Protein AF-A0A8T3NUJ5-F1 (afdb_monomer_lite)

pLDDT: mean 83.86, std 12.18, range [43.44, 96.44]

Sequence (226 aa):
MVSQAFESVLRRMLGPHVEGGPLPLFDIEPWLDSDEPVAALGAAFLVASCGPSHPLFERASELLVEPRGEVPEALGQLYRSGLTLIGDEIGRVVKTDGDFTERLSAVAERLSADGPGSGLDAVATAEVLWSLFFPEAVGIIGHEARREAELRDTRTVTITQLRPDPIMDPSRQVLFTSNVLLTVPSSKHPIEDLAYPQAMRDDLLRATGEHQIFWYDHPIQIGVEP

Secondary structure (DSSP, 8-state):
---HHHHHHHHHHHS---TTSS--SS--HHHHT-SSHHHHHHHHHHHHHT-TTSTTHHHHHHHHHS-STT--HHHHHHHHHHHHHHHHHHHHHHHH-HHHHHHHHHHHHHHH--SS--S--HHHHHHHHHHHH-GGGTT-TT-HHHHHHHHHHH-SS------SS--S-HHHHS---SS--EEPPPTTS-GGGSSS-HHHHHHHHHHHTSPP----SSPEETT---

Structure (mmCIF, N/CA/C/O backbone):
data_AF-A0A8T3NUJ5-F1
#
_entry.id   AF-A0A8T3NUJ5-F1
#
loop_
_atom_site.group_PDB
_atom_site.id
_atom_site.type_symbol
_atom_site.label_atom_id
_atom_site.label_alt_id
_atom_site.label_comp_id
_atom_site.label_asym_id
_atom_site.label_entity_id
_atom_site.label_seq_id
_atom_site.pdbx_PDB_ins_code
_atom_site.Cartn_x
_atom_site.Cartn_y
_atom_site.Cartn_z
_atom_site.occupancy
_atom_site.B_iso_or_equiv
_atom_site.auth_seq_id
_atom_site.auth_comp_id
_atom_site.auth_asym_id
_atom_site.auth_atom_id
_atom_site.pdbx_PDB_model_num
ATOM 1 N N . MET A 1 1 ? 15.951 8.570 5.127 1.00 46.94 1 MET A N 1
ATOM 2 C CA . MET A 1 1 ? 15.729 8.877 3.695 1.00 46.94 1 MET A CA 1
ATOM 3 C C . MET A 1 1 ? 15.337 7.585 3.015 1.00 46.94 1 MET A C 1
ATOM 5 O O . MET A 1 1 ? 16.093 6.622 3.117 1.00 46.94 1 MET A O 1
ATOM 9 N N . VAL A 1 2 ? 14.151 7.573 2.408 1.00 61.50 2 VAL A N 1
ATOM 10 C CA . VAL A 1 2 ? 13.631 6.462 1.603 1.00 61.50 2 VAL A CA 1
ATOM 11 C C . VAL A 1 2 ? 14.582 6.238 0.417 1.00 61.50 2 VAL A C 1
ATOM 13 O O . VAL A 1 2 ? 15.248 7.170 -0.035 1.00 61.50 2 VAL A O 1
ATOM 16 N N . SER A 1 3 ? 14.706 5.002 -0.070 1.00 79.25 3 SER A N 1
ATOM 17 C CA . SER A 1 3 ? 15.499 4.730 -1.276 1.00 79.25 3 SER A CA 1
ATOM 18 C C . SER A 1 3 ? 14.902 5.469 -2.480 1.00 79.25 3 SER A C 1
ATOM 20 O O . SER A 1 3 ? 13.713 5.321 -2.754 1.00 79.25 3 SER A O 1
ATOM 22 N N . GLN A 1 4 ? 15.727 6.197 -3.240 1.00 85.12 4 GLN A N 1
ATOM 23 C CA . GLN A 1 4 ? 15.311 6.910 -4.460 1.00 85.12 4 GLN A CA 1
ATOM 24 C C . GLN A 1 4 ? 14.605 5.982 -5.469 1.00 85.12 4 GLN A C 1
ATOM 26 O O . GLN A 1 4 ? 13.702 6.407 -6.188 1.00 85.12 4 GLN A O 1
ATOM 31 N N . ALA A 1 5 ? 14.981 4.699 -5.500 1.00 88.75 5 ALA A N 1
ATOM 32 C CA . ALA A 1 5 ? 14.326 3.697 -6.336 1.00 88.75 5 ALA A CA 1
ATOM 33 C C . ALA A 1 5 ? 12.863 3.467 -5.918 1.00 88.75 5 ALA A C 1
ATOM 35 O O . ALA A 1 5 ? 11.986 3.411 -6.774 1.00 88.75 5 ALA A O 1
ATOM 36 N N . PHE A 1 6 ? 12.584 3.402 -4.613 1.00 90.50 6 PHE A N 1
ATOM 37 C CA . PHE A 1 6 ? 11.231 3.203 -4.087 1.00 90.50 6 PHE A CA 1
ATOM 38 C C . PHE A 1 6 ? 10.329 4.409 -4.350 1.00 90.50 6 PHE A C 1
ATOM 40 O O . PHE A 1 6 ? 9.217 4.244 -4.846 1.00 90.50 6 PHE A O 1
ATOM 47 N N . GLU A 1 7 ? 10.840 5.619 -4.120 1.00 90.12 7 GLU A N 1
ATOM 48 C CA . GLU A 1 7 ? 10.141 6.859 -4.479 1.00 90.12 7 GLU A CA 1
ATOM 49 C C . GLU A 1 7 ? 9.807 6.901 -5.981 1.00 90.12 7 GLU A C 1
ATOM 51 O O . GLU A 1 7 ? 8.693 7.262 -6.364 1.00 90.12 7 GLU A O 1
ATOM 56 N N . SER A 1 8 ? 10.732 6.459 -6.845 1.00 88.75 8 SER A N 1
ATOM 57 C CA . SER A 1 8 ? 10.494 6.398 -8.292 1.00 88.75 8 SER A CA 1
ATOM 58 C C . SER A 1 8 ? 9.367 5.428 -8.666 1.00 88.75 8 SER A C 1
ATOM 60 O O . SER A 1 8 ? 8.523 5.768 -9.498 1.00 88.75 8 SER A O 1
ATOM 62 N N . VAL A 1 9 ? 9.316 4.250 -8.030 1.00 90.62 9 VAL A N 1
ATOM 63 C CA . VAL A 1 9 ? 8.237 3.266 -8.231 1.00 90.62 9 VAL A CA 1
ATOM 64 C C . VAL A 1 9 ? 6.885 3.856 -7.832 1.00 90.62 9 VAL A C 1
ATOM 66 O O . VAL A 1 9 ? 5.955 3.841 -8.640 1.00 90.62 9 VAL A O 1
ATOM 69 N N . LEU A 1 10 ? 6.783 4.435 -6.630 1.00 90.19 10 LEU A N 1
ATOM 70 C CA . LEU A 1 10 ? 5.535 5.030 -6.139 1.00 90.19 10 LEU A CA 1
ATOM 71 C C . LEU A 1 10 ? 5.052 6.171 -7.032 1.00 90.19 10 LEU A C 1
ATOM 73 O O . LEU A 1 10 ? 3.888 6.197 -7.427 1.00 90.19 10 LEU A O 1
ATOM 77 N N . ARG A 1 11 ? 5.956 7.063 -7.439 1.00 87.44 11 ARG A N 1
ATOM 78 C CA . ARG A 1 11 ? 5.635 8.155 -8.361 1.00 87.44 11 ARG A CA 1
ATOM 79 C C . ARG A 1 11 ? 5.098 7.647 -9.697 1.00 87.44 11 ARG A C 1
ATOM 81 O O . ARG A 1 11 ? 4.228 8.284 -10.279 1.00 87.44 11 ARG A O 1
ATOM 88 N N . ARG A 1 12 ? 5.579 6.506 -10.203 1.00 85.88 12 ARG A N 1
ATOM 89 C CA . ARG A 1 12 ? 5.030 5.933 -11.440 1.00 85.88 12 ARG A CA 1
ATOM 90 C C . ARG A 1 12 ? 3.637 5.334 -11.230 1.00 85.88 12 ARG A C 1
ATOM 92 O O . ARG A 1 12 ? 2.812 5.409 -12.138 1.00 85.88 12 ARG A O 1
ATOM 99 N N . MET A 1 13 ? 3.374 4.763 -10.055 1.00 87.00 13 MET A N 1
ATOM 100 C CA . MET A 1 13 ? 2.070 4.195 -9.693 1.00 87.00 13 MET A CA 1
ATOM 101 C C . MET A 1 13 ? 0.999 5.258 -9.428 1.00 87.00 13 MET A C 1
ATOM 103 O O . MET A 1 13 ? -0.168 4.996 -9.710 1.00 87.00 13 MET A O 1
ATOM 107 N N . LEU A 1 14 ? 1.400 6.414 -8.892 1.00 86.50 14 LEU A N 1
ATOM 108 C CA . LEU A 1 14 ? 0.517 7.463 -8.367 1.00 86.50 14 LEU A CA 1
ATOM 109 C C . LEU A 1 14 ? 0.615 8.795 -9.128 1.00 86.50 14 LEU A C 1
ATOM 111 O O . LEU A 1 14 ? 0.051 9.791 -8.693 1.00 86.50 14 LEU A O 1
ATOM 115 N N . GLY A 1 15 ? 1.377 8.837 -10.221 1.00 74.75 15 GLY A N 1
ATOM 116 C CA . GLY A 1 15 ? 1.550 10.039 -11.035 1.00 74.75 15 GLY A CA 1
ATOM 117 C C . GLY A 1 15 ? 0.298 10.409 -11.843 1.00 74.75 15 GLY A C 1
ATOM 118 O O . GLY A 1 15 ? -0.722 9.731 -11.747 1.00 74.75 15 GLY A O 1
ATOM 119 N N . PRO A 1 16 ? 0.372 11.455 -12.681 1.00 67.62 16 PRO A N 1
ATOM 120 C CA . PRO A 1 16 ? -0.752 11.894 -13.506 1.00 67.62 16 PRO A CA 1
ATOM 121 C C . PRO A 1 16 ? -1.130 10.851 -14.566 1.00 67.62 16 PRO A C 1
ATOM 123 O O . PRO A 1 16 ? -0.266 10.139 -15.094 1.00 67.62 16 PRO A O 1
ATOM 126 N N . HIS A 1 17 ? -2.424 10.772 -14.900 1.00 66.62 17 HIS A N 1
ATOM 127 C CA . HIS A 1 17 ? -2.925 9.807 -15.879 1.00 66.62 17 HIS A CA 1
ATOM 128 C C . HIS A 1 17 ? -2.312 10.016 -17.272 1.00 66.62 17 HIS A C 1
ATOM 130 O O . HIS A 1 17 ? -2.330 11.119 -17.817 1.00 66.62 17 HIS A O 1
ATOM 136 N N . VAL A 1 18 ? -1.803 8.936 -17.872 1.00 67.69 18 VAL A N 1
ATOM 137 C CA . VAL A 1 18 ? -1.336 8.918 -19.263 1.00 67.69 18 VAL A CA 1
ATOM 138 C C . VAL A 1 18 ? -2.308 8.069 -20.073 1.00 67.69 18 VAL A C 1
ATOM 140 O O . VAL A 1 18 ? -2.424 6.866 -19.834 1.00 67.69 18 VAL A O 1
ATOM 143 N N . GLU A 1 19 ? -2.999 8.686 -21.035 1.00 66.56 19 GLU A N 1
ATOM 144 C CA . GLU A 1 19 ? -3.973 7.984 -21.878 1.00 66.56 19 GLU A CA 1
ATOM 145 C C . GLU A 1 19 ? -3.354 6.748 -22.551 1.00 66.56 19 GLU A C 1
ATOM 147 O O . GLU A 1 19 ? -2.289 6.811 -23.169 1.00 66.56 19 GLU A O 1
ATOM 152 N N . GLY A 1 20 ? -4.047 5.611 -22.441 1.00 66.06 20 GLY A N 1
ATOM 153 C CA . GLY A 1 20 ? -3.663 4.355 -23.091 1.00 66.06 20 GLY A CA 1
ATOM 154 C C . GLY A 1 20 ? -2.510 3.593 -22.426 1.00 66.06 20 GLY A C 1
ATOM 155 O O . GLY A 1 20 ? -2.104 2.557 -22.951 1.00 66.06 20 GLY A O 1
ATOM 156 N N . GLY A 1 21 ? -1.989 4.069 -21.290 1.00 71.38 21 GLY A N 1
ATOM 157 C CA . GLY A 1 21 ? -0.965 3.379 -20.505 1.00 71.38 21 GLY A CA 1
ATOM 158 C C . GLY A 1 21 ? -1.545 2.525 -19.366 1.00 71.38 21 GLY A C 1
ATOM 159 O O . GLY A 1 21 ? -2.607 2.844 -18.837 1.00 71.38 21 GLY A O 1
ATOM 160 N N . PRO A 1 22 ? -0.840 1.464 -18.926 1.00 74.69 22 PRO A N 1
ATOM 161 C CA . PRO A 1 22 ? -1.225 0.682 -17.744 1.00 74.69 22 PRO A CA 1
ATOM 162 C C . PRO A 1 22 ? -0.917 1.394 -16.414 1.00 74.69 22 PRO A C 1
ATOM 164 O O . PRO A 1 22 ? -1.211 0.860 -15.348 1.00 74.69 22 PRO A O 1
ATOM 167 N N . LEU A 1 23 ? -0.274 2.564 -16.473 1.00 79.56 23 LEU A N 1
ATOM 168 C CA . LEU A 1 23 ? 0.088 3.396 -15.331 1.00 79.56 23 LEU A CA 1
ATOM 169 C C . LEU A 1 23 ? -0.276 4.853 -15.609 1.00 79.56 23 LEU A C 1
ATOM 171 O O . LEU A 1 23 ? -0.155 5.288 -16.761 1.00 79.56 23 LEU A O 1
ATOM 175 N N . PRO A 1 24 ? -0.611 5.631 -14.570 1.00 78.19 24 PRO A N 1
ATOM 176 C CA . PRO A 1 24 ? -0.673 5.281 -13.142 1.00 78.19 24 PRO A CA 1
ATOM 177 C C . PRO A 1 24 ? -1.796 4.281 -12.824 1.00 78.19 24 PRO A C 1
ATOM 179 O O . PRO A 1 24 ? -2.755 4.157 -13.582 1.00 78.19 24 PRO A O 1
ATOM 182 N N . LEU A 1 25 ? -1.675 3.567 -11.702 1.00 80.50 25 LEU A N 1
ATOM 183 C CA . LEU A 1 25 ? -2.759 2.713 -11.197 1.00 80.50 25 LEU A CA 1
ATOM 184 C C . LEU A 1 25 ? -3.910 3.548 -10.634 1.00 80.50 25 LEU A C 1
ATOM 186 O O . LEU A 1 25 ? -5.061 3.118 -10.644 1.00 80.50 25 LEU A O 1
ATOM 190 N N . PHE A 1 26 ? -3.577 4.724 -10.108 1.00 82.06 26 PHE A N 1
ATOM 191 C CA . PHE A 1 26 ? -4.512 5.618 -9.459 1.00 82.06 26 PHE A CA 1
ATOM 192 C C . PHE A 1 26 ? -4.076 7.062 -9.684 1.00 82.06 26 PHE A C 1
ATOM 194 O O . PHE A 1 26 ? -2.956 7.427 -9.333 1.00 82.06 26 PHE A O 1
ATOM 201 N N . ASP A 1 27 ? -4.962 7.869 -10.264 1.00 84.12 27 ASP A N 1
ATOM 202 C CA . ASP A 1 27 ? -4.754 9.311 -10.371 1.00 84.12 27 ASP A CA 1
ATOM 203 C C . ASP A 1 27 ? -5.096 9.963 -9.026 1.00 84.12 27 ASP A C 1
ATOM 205 O O . ASP A 1 27 ? -6.264 10.064 -8.637 1.00 84.12 27 ASP A O 1
ATOM 209 N N . ILE A 1 28 ? -4.053 10.335 -8.286 1.00 86.81 28 ILE A N 1
ATOM 210 C CA . ILE A 1 28 ? -4.157 10.864 -6.925 1.00 86.81 28 ILE A CA 1
ATOM 211 C C . ILE A 1 28 ? -4.504 12.356 -6.901 1.00 86.81 28 ILE A C 1
ATOM 213 O O . ILE A 1 28 ? -4.999 12.848 -5.885 1.00 86.81 28 ILE A O 1
ATOM 217 N N . GLU A 1 29 ? -4.254 13.089 -7.991 1.00 87.25 29 GLU A N 1
ATOM 218 C CA . GLU A 1 29 ? -4.338 14.554 -7.992 1.00 87.25 29 GLU A CA 1
ATOM 219 C C . GLU A 1 29 ? -5.744 15.075 -7.655 1.00 87.25 29 GLU A C 1
ATOM 221 O O . GLU A 1 29 ? -5.845 15.935 -6.775 1.00 87.25 29 GLU A O 1
ATOM 226 N N . PRO A 1 30 ? -6.842 14.529 -8.228 1.00 90.19 30 PRO A N 1
ATOM 227 C CA . PRO A 1 30 ? -8.195 14.989 -7.912 1.00 90.19 30 PRO A CA 1
ATOM 228 C C . PRO A 1 30 ? -8.562 14.828 -6.433 1.00 90.19 30 PRO A C 1
ATOM 230 O O . PRO A 1 30 ? -9.377 15.580 -5.903 1.00 90.19 30 PRO A O 1
ATOM 233 N N . TRP A 1 31 ? -7.954 13.858 -5.748 1.00 91.50 31 TRP A N 1
ATOM 234 C CA . TRP A 1 31 ? -8.258 13.558 -4.351 1.00 91.50 31 TRP A CA 1
ATOM 235 C C . TRP A 1 31 ? -7.606 14.545 -3.389 1.00 91.50 31 TRP A C 1
ATOM 237 O O . TRP A 1 31 ? -8.158 14.796 -2.321 1.00 91.50 31 TRP A O 1
ATOM 247 N N . LEU A 1 32 ? -6.490 15.168 -3.776 1.00 91.44 32 LEU A N 1
ATOM 248 C CA . LEU A 1 32 ? -5.835 16.220 -2.991 1.00 91.44 32 LEU A CA 1
ATOM 249 C C . LEU A 1 32 ? -6.683 17.506 -2.902 1.00 91.44 32 LEU A C 1
ATOM 251 O O . LEU A 1 32 ? -6.473 18.343 -2.018 1.00 91.44 32 LEU A O 1
ATOM 255 N N . ASP A 1 33 ? -7.625 17.663 -3.832 1.00 90.12 33 ASP A N 1
ATOM 256 C CA . ASP A 1 33 ? -8.614 18.740 -3.900 1.00 90.12 33 ASP A CA 1
ATOM 257 C C . ASP A 1 33 ? -10.017 18.301 -3.455 1.00 90.12 33 ASP A C 1
ATOM 259 O O . ASP A 1 33 ? -10.971 19.057 -3.613 1.00 90.12 33 ASP A O 1
ATOM 263 N N . SER A 1 34 ? -10.151 17.107 -2.868 1.00 91.12 34 SER A N 1
ATOM 264 C CA . SER A 1 34 ? -11.437 16.612 -2.381 1.00 91.12 34 SER A CA 1
ATOM 265 C C . SER A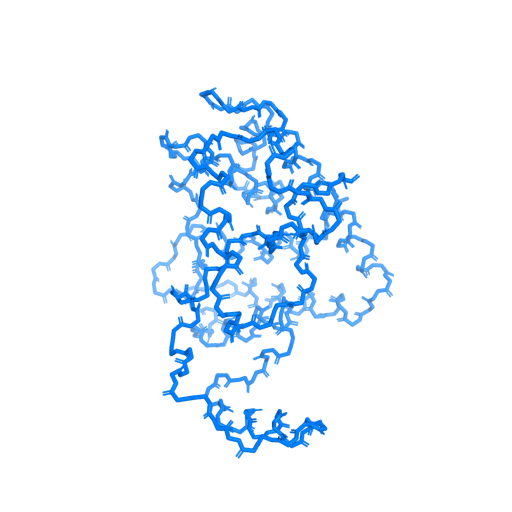 1 34 ? -12.039 17.531 -1.312 1.00 91.12 34 SER A C 1
ATOM 267 O O . SER A 1 34 ? -11.351 17.970 -0.385 1.00 91.12 34 SER A O 1
ATOM 269 N N . ASP A 1 35 ? -13.354 17.748 -1.405 1.00 91.12 35 ASP A N 1
ATOM 270 C CA . ASP A 1 35 ? -14.151 18.407 -0.365 1.00 91.12 35 ASP A CA 1
ATOM 271 C C . ASP A 1 35 ? -14.274 17.543 0.904 1.00 91.12 35 ASP A C 1
ATOM 273 O O . ASP A 1 35 ? -14.663 18.047 1.956 1.00 91.12 35 ASP A O 1
ATOM 277 N N . GLU A 1 36 ? -13.939 16.248 0.827 1.00 93.38 36 GLU A N 1
ATOM 278 C CA . GLU A 1 36 ? -13.861 15.347 1.975 1.00 93.38 36 GLU A CA 1
ATOM 279 C C . GLU A 1 36 ? -12.469 15.447 2.631 1.00 93.38 36 GLU A C 1
ATOM 281 O O . GLU A 1 36 ? -11.485 14.935 2.082 1.00 93.38 36 GLU A O 1
ATOM 286 N N . PRO A 1 37 ? -12.346 16.053 3.830 1.00 92.12 37 PRO A N 1
ATOM 287 C CA . PRO A 1 37 ? -11.038 16.375 4.401 1.00 92.12 37 PRO A CA 1
ATOM 288 C C . PRO A 1 37 ? -10.159 15.157 4.710 1.00 92.12 37 PRO A C 1
ATOM 290 O O . PRO A 1 37 ? -8.937 15.223 4.584 1.00 92.12 37 PRO A O 1
ATOM 293 N N . VAL A 1 38 ? -10.770 14.029 5.087 1.00 92.38 38 VAL A N 1
ATOM 294 C CA . VAL A 1 38 ? -10.054 12.769 5.350 1.00 92.38 38 VAL A CA 1
ATOM 295 C C . VAL A 1 38 ? -9.506 12.175 4.054 1.00 92.38 38 VAL A C 1
ATOM 297 O O . VAL A 1 38 ? -8.359 11.729 4.027 1.00 92.38 38 VAL A O 1
ATOM 300 N N . ALA A 1 39 ? -10.282 12.221 2.969 1.00 92.00 39 ALA A N 1
ATOM 301 C CA . ALA A 1 39 ? -9.837 11.762 1.659 1.00 92.00 39 ALA A CA 1
ATOM 302 C C . ALA A 1 39 ? -8.675 12.620 1.135 1.00 92.00 39 ALA A C 1
ATOM 304 O O . ALA A 1 39 ? -7.668 12.076 0.681 1.00 92.00 39 ALA A O 1
ATOM 305 N N . ALA A 1 40 ? -8.767 13.947 1.285 1.00 94.38 40 ALA A N 1
ATOM 306 C CA . ALA A 1 40 ? -7.688 14.865 0.924 1.00 94.38 40 ALA A CA 1
ATOM 307 C C . ALA A 1 40 ? -6.408 14.608 1.733 1.00 94.38 40 ALA A C 1
ATOM 309 O O . ALA A 1 40 ? -5.309 14.606 1.176 1.00 94.38 40 ALA A O 1
ATOM 310 N N . LEU A 1 41 ? -6.537 14.324 3.032 1.00 95.50 41 LEU A N 1
ATOM 311 C CA . LEU A 1 41 ? -5.397 13.999 3.886 1.00 95.50 41 LEU A CA 1
ATOM 312 C C . LEU A 1 41 ? -4.758 12.645 3.521 1.00 95.50 41 LEU A C 1
ATOM 314 O O . LEU A 1 41 ? -3.532 12.535 3.477 1.00 95.50 41 LEU A O 1
ATOM 318 N N . GLY A 1 42 ? -5.569 11.633 3.200 1.00 94.94 42 GLY A N 1
ATOM 319 C CA . GLY A 1 42 ? -5.084 10.353 2.677 1.00 94.94 42 GLY A CA 1
ATOM 320 C C . GLY A 1 42 ? -4.361 10.510 1.336 1.00 94.94 42 GLY A C 1
ATOM 321 O O . GLY A 1 42 ? -3.303 9.915 1.125 1.00 94.94 42 GLY A O 1
ATOM 322 N N . ALA A 1 43 ? -4.873 11.377 0.459 1.00 94.75 43 ALA A N 1
ATOM 323 C CA . ALA A 1 43 ? -4.215 11.698 -0.799 1.00 94.75 43 ALA A CA 1
ATOM 324 C C . ALA A 1 43 ? -2.869 12.398 -0.589 1.00 94.75 43 ALA A C 1
ATOM 326 O O . ALA A 1 43 ? -1.876 12.032 -1.218 1.00 94.75 43 ALA A O 1
ATOM 327 N N . ALA A 1 44 ? -2.802 13.341 0.354 1.00 96.06 44 ALA A N 1
ATOM 328 C CA . ALA A 1 44 ? -1.551 13.984 0.733 1.00 96.06 44 ALA A CA 1
ATOM 329 C C . ALA A 1 44 ? -0.521 12.990 1.281 1.00 96.06 44 ALA A C 1
ATOM 331 O O . ALA A 1 44 ? 0.649 13.070 0.920 1.00 96.06 44 ALA A O 1
ATOM 332 N N . PHE A 1 45 ? -0.935 12.012 2.089 1.00 96.38 45 PHE A N 1
ATOM 333 C CA . PHE A 1 45 ? -0.035 10.955 2.552 1.00 96.38 45 PHE A CA 1
ATOM 334 C C . PHE A 1 45 ? 0.570 10.158 1.384 1.00 96.38 45 PHE A C 1
ATOM 336 O O . PHE A 1 45 ? 1.786 9.965 1.330 1.00 96.38 45 PHE A O 1
ATOM 343 N N . LEU A 1 46 ? -0.255 9.752 0.415 1.00 94.75 46 LEU A N 1
ATOM 344 C CA . LEU A 1 46 ? 0.199 9.012 -0.766 1.00 94.75 46 LEU A CA 1
ATOM 345 C C . LEU A 1 46 ? 1.132 9.851 -1.654 1.00 94.75 46 LEU A C 1
ATOM 347 O O . LEU A 1 46 ? 2.191 9.370 -2.056 1.00 94.75 46 LEU A O 1
ATOM 351 N N . VAL A 1 47 ? 0.810 11.123 -1.894 1.00 93.88 47 VAL A N 1
ATOM 352 C CA . VAL A 1 47 ? 1.690 12.042 -2.634 1.00 93.88 47 VAL A CA 1
ATOM 353 C C . VAL A 1 47 ? 3.018 12.247 -1.902 1.00 93.88 47 VAL A C 1
ATOM 355 O O . VAL A 1 47 ? 4.079 12.134 -2.511 1.00 93.88 47 VAL A O 1
ATOM 358 N N . ALA A 1 48 ? 2.987 12.504 -0.592 1.00 94.62 48 ALA A N 1
ATOM 359 C CA . ALA A 1 48 ? 4.193 12.703 0.206 1.00 94.62 48 ALA A CA 1
ATOM 360 C C . ALA A 1 48 ? 5.081 11.445 0.238 1.00 94.62 48 ALA A C 1
ATOM 362 O O . ALA A 1 48 ? 6.306 11.556 0.261 1.00 94.62 48 ALA A O 1
ATOM 363 N N . SER A 1 49 ? 4.488 10.248 0.156 1.00 92.56 49 SER A N 1
ATOM 364 C CA . SER A 1 49 ? 5.237 8.988 0.060 1.00 92.56 49 SER A CA 1
ATOM 365 C C . SER A 1 49 ? 6.038 8.837 -1.243 1.00 92.56 49 SER A C 1
ATOM 367 O O . SER A 1 49 ? 7.023 8.101 -1.268 1.00 92.56 49 SER A O 1
ATOM 369 N N . CYS A 1 50 ? 5.689 9.584 -2.301 1.00 90.81 50 CYS A N 1
ATOM 370 C CA . CYS A 1 50 ? 6.457 9.647 -3.551 1.00 90.81 50 CYS A CA 1
ATOM 371 C C . CYS A 1 50 ? 7.752 10.475 -3.431 1.00 90.81 50 CYS A C 1
ATOM 373 O O . CYS A 1 50 ? 8.546 10.513 -4.373 1.00 90.81 50 CYS A O 1
ATOM 375 N N . GLY A 1 51 ? 7.959 11.152 -2.298 1.00 89.75 51 GLY A N 1
ATOM 376 C CA . GLY A 1 51 ? 9.154 11.936 -2.001 1.00 89.75 51 GLY A CA 1
ATOM 377 C C . GLY A 1 51 ? 9.225 13.309 -2.692 1.00 89.75 51 GLY A C 1
ATOM 378 O O . GLY A 1 51 ? 8.377 13.650 -3.523 1.00 89.75 51 GLY A O 1
ATOM 379 N N . PRO A 1 52 ? 10.266 14.113 -2.384 1.00 90.88 52 PRO A N 1
ATOM 380 C CA . PRO A 1 52 ? 10.384 15.519 -2.803 1.00 90.88 52 PRO A CA 1
ATOM 381 C C . PRO A 1 52 ? 10.439 15.763 -4.312 1.00 90.88 52 PRO A C 1
ATOM 383 O O . PRO A 1 52 ? 10.289 16.890 -4.772 1.00 90.88 52 PRO A O 1
ATOM 386 N N . SER A 1 53 ? 10.682 14.715 -5.100 1.00 86.69 53 SER A N 1
ATOM 387 C CA . SER A 1 53 ? 10.703 14.806 -6.561 1.00 86.69 53 SER A CA 1
ATOM 388 C C . SER A 1 53 ? 9.308 14.825 -7.200 1.00 86.69 53 SER A C 1
ATOM 390 O O . SER A 1 53 ? 9.200 15.049 -8.408 1.00 86.69 53 SER A O 1
ATOM 392 N N . HIS A 1 54 ? 8.246 14.573 -6.427 1.00 87.69 54 HIS A N 1
ATOM 393 C CA . HIS A 1 54 ? 6.871 14.646 -6.909 1.00 87.69 54 HIS A CA 1
ATOM 394 C C . HIS A 1 54 ? 6.401 16.114 -7.002 1.00 87.69 54 HIS A C 1
ATOM 396 O O . HIS A 1 54 ? 6.558 16.850 -6.026 1.00 87.69 54 HIS A O 1
ATOM 402 N N . PRO A 1 55 ? 5.762 16.561 -8.106 1.00 89.06 55 PRO A N 1
ATOM 403 C CA . PRO A 1 55 ? 5.355 17.966 -8.281 1.00 89.06 55 PRO A CA 1
ATOM 404 C C . PRO A 1 55 ? 4.452 18.516 -7.167 1.00 89.06 55 PRO A C 1
ATOM 406 O O . PRO A 1 55 ? 4.511 19.695 -6.835 1.00 89.06 55 PRO A O 1
ATOM 409 N N . LEU A 1 56 ? 3.623 17.649 -6.583 1.00 92.19 56 LEU A N 1
ATOM 410 C CA . LEU A 1 56 ? 2.685 17.989 -5.508 1.00 92.19 56 LEU A CA 1
ATOM 411 C C . LEU A 1 56 ? 3.234 17.754 -4.086 1.00 92.19 56 LEU A C 1
ATOM 413 O O . LEU A 1 56 ? 2.475 17.877 -3.127 1.00 92.19 56 LEU A O 1
ATOM 417 N N . PHE A 1 57 ? 4.518 17.408 -3.924 1.00 93.25 57 PHE A N 1
ATOM 418 C CA . PHE A 1 57 ? 5.086 17.017 -2.626 1.00 93.25 57 PHE A CA 1
ATOM 419 C C . PHE A 1 57 ? 4.961 18.099 -1.546 1.00 93.25 57 PHE A C 1
ATOM 421 O O . PHE A 1 57 ? 4.516 17.801 -0.438 1.00 93.25 57 PHE A O 1
ATOM 428 N N . GLU A 1 58 ? 5.330 19.343 -1.860 1.00 95.50 58 GLU A N 1
ATOM 429 C CA . GLU A 1 58 ? 5.289 20.453 -0.894 1.00 95.50 58 GLU A CA 1
ATOM 430 C C . GLU A 1 58 ? 3.859 20.698 -0.410 1.00 95.50 58 GLU A C 1
ATOM 432 O O . GLU A 1 58 ? 3.576 20.654 0.784 1.00 95.50 58 GLU A O 1
ATOM 437 N N . ARG A 1 59 ? 2.922 20.809 -1.357 1.00 94.94 59 ARG A N 1
ATOM 438 C CA . ARG A 1 59 ? 1.495 20.984 -1.073 1.00 94.94 59 ARG A CA 1
ATOM 439 C C . ARG A 1 59 ? 0.928 19.844 -0.217 1.00 94.94 59 ARG A C 1
ATOM 441 O O . ARG A 1 59 ? 0.132 20.079 0.689 1.00 94.94 59 ARG A O 1
ATOM 448 N N . ALA A 1 60 ? 1.297 18.602 -0.519 1.00 95.62 60 ALA A N 1
ATOM 449 C CA . ALA A 1 60 ? 0.873 17.446 0.261 1.00 95.62 60 ALA A CA 1
ATOM 450 C C . ALA A 1 60 ? 1.462 17.472 1.679 1.00 95.62 60 ALA A C 1
ATOM 452 O O . ALA A 1 60 ? 0.750 17.229 2.650 1.00 95.62 60 ALA A O 1
ATOM 453 N N . SER A 1 61 ? 2.739 17.826 1.809 1.00 96.12 61 SER A N 1
ATOM 454 C CA . SER A 1 61 ? 3.416 17.944 3.102 1.00 96.12 61 SER A CA 1
ATOM 455 C C . SER A 1 61 ? 2.781 19.024 3.977 1.00 96.12 61 SER A C 1
ATOM 457 O O . SER A 1 61 ? 2.548 18.783 5.160 1.00 96.12 61 SER A O 1
ATOM 459 N N . GLU A 1 62 ? 2.424 20.171 3.395 1.00 95.94 62 GLU A N 1
ATOM 460 C CA . GLU A 1 62 ? 1.671 21.231 4.072 1.00 95.94 62 GLU A CA 1
ATOM 461 C C . GLU A 1 62 ? 0.319 20.720 4.582 1.00 95.94 62 GLU A C 1
ATOM 463 O O . GLU A 1 62 ? 0.007 20.902 5.756 1.00 95.94 62 GLU A O 1
ATOM 468 N N . LEU A 1 63 ? -0.447 19.997 3.756 1.00 95.50 63 LEU A N 1
ATOM 469 C CA . LEU A 1 63 ? -1.751 19.455 4.160 1.00 95.50 63 LEU A CA 1
ATOM 470 C C . LEU A 1 63 ? -1.646 18.423 5.298 1.00 95.50 63 LEU A C 1
ATOM 472 O O . LEU A 1 63 ? -2.559 18.303 6.112 1.00 95.50 63 LEU A O 1
ATOM 476 N N . LEU A 1 64 ? -0.535 17.683 5.380 1.00 96.19 64 LEU A N 1
ATOM 477 C CA . LEU A 1 64 ? -0.266 16.767 6.492 1.00 96.19 64 LEU A CA 1
ATOM 478 C C . LEU A 1 64 ? 0.091 17.494 7.793 1.00 96.19 64 LEU A C 1
ATOM 480 O O . LEU A 1 64 ? -0.092 16.926 8.873 1.00 96.19 64 LEU A O 1
ATOM 484 N N . VAL A 1 65 ? 0.650 18.705 7.715 1.00 95.88 65 VAL A N 1
ATOM 485 C CA . VAL A 1 65 ? 0.963 19.550 8.880 1.00 95.88 65 VAL A CA 1
ATOM 486 C C . VAL A 1 65 ? -0.273 20.313 9.336 1.00 95.88 65 VAL A C 1
ATOM 488 O O . VAL A 1 65 ? -0.572 20.309 10.528 1.00 95.88 65 VAL A O 1
ATOM 491 N N . GLU A 1 66 ? -1.012 20.881 8.387 1.00 93.50 66 GLU A N 1
ATOM 492 C CA . GLU A 1 66 ? -2.211 21.685 8.604 1.00 93.50 66 GLU A CA 1
ATOM 493 C C . GLU A 1 66 ? -3.404 21.084 7.832 1.00 93.50 66 GLU A C 1
ATOM 495 O O . GLU A 1 66 ? -3.746 21.545 6.736 1.00 93.50 66 GLU A O 1
ATOM 500 N N . PRO A 1 67 ? -4.056 20.033 8.375 1.00 91.31 67 PRO A N 1
ATOM 501 C CA . PRO A 1 67 ? -5.239 19.447 7.758 1.00 91.31 67 PRO A CA 1
ATOM 502 C C . PRO A 1 67 ? -6.376 20.464 7.608 1.00 91.31 67 PRO A C 1
ATOM 504 O O . PRO A 1 67 ? -6.618 21.296 8.482 1.00 91.31 67 PRO A O 1
ATOM 507 N N . ARG A 1 68 ? -7.122 20.370 6.503 1.00 88.81 68 ARG A N 1
ATOM 508 C CA . ARG A 1 68 ? -8.325 21.185 6.271 1.00 88.81 68 ARG A CA 1
ATOM 509 C C . ARG A 1 68 ? -9.499 20.692 7.124 1.00 88.81 68 ARG A C 1
ATOM 511 O O . ARG A 1 68 ? -9.581 19.515 7.464 1.00 88.81 68 ARG A O 1
ATOM 518 N N . GLY A 1 69 ? -10.467 21.576 7.366 1.00 87.31 69 GLY A N 1
ATOM 519 C CA . GLY A 1 69 ? -11.734 21.224 8.014 1.00 87.31 69 GLY A CA 1
ATOM 520 C C . GLY A 1 69 ? -11.572 20.756 9.463 1.00 87.31 69 GLY A C 1
ATOM 521 O O . GLY A 1 69 ? -10.638 21.145 10.154 1.00 87.31 69 GLY A O 1
ATOM 522 N N . GLU A 1 70 ? -12.500 19.920 9.928 1.00 88.44 70 GLU A N 1
ATOM 523 C CA . GLU A 1 70 ? -12.524 19.391 11.302 1.00 88.44 70 GLU A CA 1
ATOM 524 C C . GLU A 1 70 ? -11.738 18.072 11.441 1.00 88.44 70 GLU A C 1
ATOM 526 O O . GLU A 1 70 ? -12.148 17.156 12.154 1.00 88.44 70 GLU A O 1
ATOM 531 N N . VAL A 1 71 ? -10.613 17.934 10.733 1.00 89.50 71 VAL A N 1
ATOM 532 C CA . VAL A 1 71 ? -9.772 16.736 10.849 1.00 89.50 71 VAL A CA 1
ATOM 533 C C . VAL A 1 71 ? -8.939 16.812 12.131 1.00 89.50 71 VAL A C 1
ATOM 535 O O . VAL A 1 71 ? -8.251 17.811 12.346 1.00 89.50 71 VAL A O 1
ATOM 538 N N . PRO A 1 72 ? -8.937 15.766 12.979 1.00 88.12 72 PRO A N 1
ATOM 539 C CA . PRO A 1 72 ? -8.096 15.747 14.168 1.00 88.12 72 PRO A CA 1
ATOM 540 C C . PRO A 1 72 ? -6.612 15.895 13.817 1.00 88.12 72 PRO A C 1
ATOM 542 O O . PRO A 1 72 ? -6.091 15.148 12.988 1.00 88.12 72 PRO A O 1
ATOM 545 N N . GLU A 1 73 ? -5.901 16.785 14.512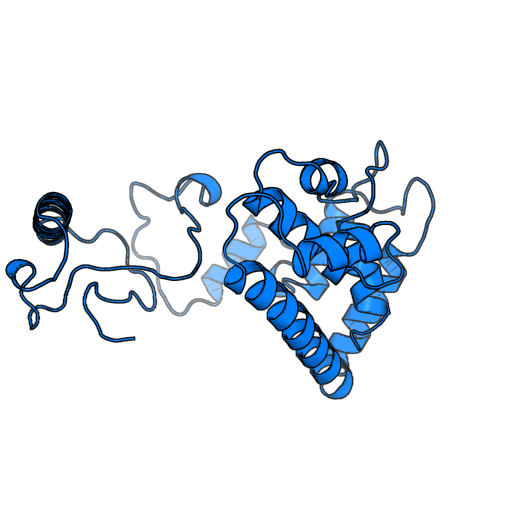 1.00 88.62 73 GLU A N 1
ATOM 546 C CA . GLU A 1 73 ? -4.447 16.979 14.353 1.00 88.62 73 GLU A CA 1
ATOM 547 C C . GLU A 1 73 ? -3.668 15.658 14.489 1.00 88.62 73 GLU A C 1
ATOM 549 O O . GLU A 1 73 ? -2.717 15.395 13.748 1.00 88.62 73 GLU A O 1
ATOM 554 N N . ALA A 1 74 ? -4.137 14.778 15.381 1.00 91.56 74 ALA A N 1
ATOM 555 C CA . ALA A 1 74 ? -3.590 13.443 15.589 1.00 91.56 74 ALA A CA 1
ATOM 556 C C . ALA A 1 74 ? -3.557 12.589 14.308 1.00 91.56 74 ALA A C 1
ATOM 558 O O . ALA A 1 74 ? -2.652 11.771 14.156 1.00 91.56 74 ALA A O 1
ATOM 559 N N . LEU A 1 75 ? -4.493 12.779 13.370 1.00 91.50 75 LEU A N 1
ATOM 560 C CA . LEU A 1 75 ? -4.502 12.047 12.102 1.00 91.50 75 LEU A CA 1
ATOM 561 C C . LEU A 1 75 ? -3.401 12.545 11.153 1.00 91.50 75 LEU A C 1
ATOM 563 O O . LEU A 1 75 ? -2.701 11.737 10.544 1.00 91.50 75 LEU A O 1
ATOM 567 N N . GLY A 1 76 ? -3.182 13.862 11.080 1.00 93.50 76 GLY A N 1
ATOM 568 C CA . GLY A 1 76 ? -2.043 14.432 10.351 1.00 93.50 76 GLY A CA 1
ATOM 569 C C . GLY A 1 76 ? -0.712 13.960 10.941 1.00 93.50 76 GLY A C 1
ATOM 570 O O . GLY A 1 76 ? 0.181 13.520 10.215 1.00 93.50 76 GLY A O 1
ATOM 571 N N . GLN A 1 77 ? -0.599 13.950 12.274 1.00 94.69 77 GLN A N 1
ATOM 572 C CA . GLN A 1 77 ? 0.571 13.407 12.967 1.00 94.69 77 GLN A CA 1
ATOM 573 C C . GLN A 1 77 ? 0.784 11.918 12.671 1.00 94.69 77 GLN A C 1
ATOM 575 O O . GLN A 1 77 ? 1.914 11.529 12.374 1.00 94.69 77 GLN A O 1
ATOM 580 N N . LEU A 1 78 ? -0.279 11.106 12.703 1.00 95.88 78 LEU A N 1
ATOM 581 C CA . LEU A 1 78 ? -0.225 9.681 12.378 1.00 95.88 78 LEU A CA 1
ATOM 582 C C . LEU A 1 78 ? 0.386 9.456 10.991 1.00 95.88 78 LEU A C 1
ATOM 584 O O . LEU A 1 78 ? 1.314 8.659 10.857 1.00 95.88 78 LEU A O 1
ATOM 588 N N . TYR A 1 79 ? -0.074 10.189 9.974 1.00 96.44 79 TYR A N 1
ATOM 589 C CA . TYR A 1 79 ? 0.463 10.062 8.620 1.00 96.44 79 TYR A CA 1
ATOM 590 C C . TYR A 1 79 ? 1.925 10.504 8.511 1.00 96.44 79 TYR A C 1
ATOM 592 O O . TYR A 1 79 ? 2.722 9.803 7.887 1.00 96.44 79 TYR A O 1
ATOM 600 N N . ARG A 1 80 ? 2.326 11.606 9.159 1.00 95.88 80 ARG A N 1
ATOM 601 C CA . ARG A 1 80 ? 3.737 12.045 9.170 1.00 95.88 80 ARG A CA 1
ATOM 602 C C . ARG A 1 80 ? 4.653 11.028 9.856 1.00 95.88 80 ARG A C 1
ATOM 604 O O . ARG A 1 80 ? 5.741 10.731 9.358 1.00 95.88 80 ARG A O 1
ATOM 611 N N . SER A 1 81 ? 4.208 10.464 10.979 1.00 96.06 81 SER A N 1
ATOM 612 C CA . SER A 1 81 ? 4.905 9.362 11.647 1.00 96.06 81 SER A CA 1
ATOM 613 C C . SER A 1 81 ? 4.995 8.135 10.741 1.00 96.06 81 SER A C 1
ATOM 615 O O . SER A 1 81 ? 6.071 7.556 10.621 1.00 96.06 81 SER A O 1
ATOM 617 N N . GLY A 1 82 ? 3.912 7.792 10.039 1.00 95.00 82 GLY A N 1
ATOM 618 C CA . GLY A 1 82 ? 3.883 6.715 9.050 1.00 95.00 82 GLY A CA 1
ATOM 619 C C . GLY A 1 82 ? 4.916 6.895 7.936 1.00 95.00 82 GLY A C 1
ATOM 620 O O . GLY A 1 82 ? 5.667 5.966 7.662 1.00 95.00 82 GLY A O 1
ATOM 621 N N . LEU A 1 83 ? 5.033 8.095 7.353 1.00 94.44 83 LEU A N 1
ATOM 622 C CA . LEU A 1 83 ? 6.045 8.392 6.325 1.00 94.44 83 LEU A CA 1
ATOM 623 C C . LEU A 1 83 ? 7.472 8.145 6.828 1.00 94.44 83 LEU A C 1
ATOM 625 O O . LEU A 1 83 ? 8.308 7.602 6.104 1.00 94.44 83 LEU A O 1
ATOM 629 N N . THR A 1 84 ? 7.741 8.518 8.081 1.00 93.38 84 THR A N 1
ATOM 630 C CA . THR A 1 84 ? 9.056 8.315 8.703 1.00 93.38 84 THR A CA 1
ATOM 631 C C . THR A 1 84 ? 9.325 6.827 8.914 1.00 93.38 84 THR A C 1
ATOM 633 O O . THR A 1 84 ? 10.364 6.330 8.489 1.00 93.38 84 THR A O 1
ATOM 636 N N . LEU A 1 85 ? 8.363 6.100 9.492 1.00 95.12 85 LEU A N 1
ATOM 637 C CA . LEU A 1 85 ? 8.477 4.665 9.756 1.00 95.12 85 LEU A CA 1
ATOM 638 C C . LEU A 1 85 ? 8.664 3.853 8.471 1.00 95.12 85 LEU A C 1
ATOM 640 O O . LEU A 1 85 ? 9.560 3.016 8.416 1.00 95.12 85 LEU A O 1
ATOM 644 N N . ILE A 1 86 ? 7.884 4.143 7.426 1.00 92.50 86 ILE A N 1
ATOM 645 C CA . ILE A 1 86 ? 8.022 3.502 6.112 1.00 92.50 86 ILE A CA 1
ATOM 646 C C . ILE A 1 86 ? 9.412 3.782 5.538 1.00 92.50 86 ILE A C 1
ATOM 648 O O . ILE A 1 86 ? 10.091 2.868 5.073 1.00 92.50 86 ILE A O 1
ATOM 652 N N . GLY A 1 87 ? 9.872 5.035 5.587 1.00 91.50 87 GLY A N 1
ATOM 653 C CA . GLY A 1 87 ? 11.188 5.387 5.065 1.00 91.50 87 GLY A CA 1
ATOM 654 C C . GLY A 1 87 ? 12.342 4.727 5.810 1.00 91.50 87 GLY A C 1
ATOM 655 O O . GLY A 1 87 ? 13.301 4.283 5.173 1.00 91.50 87 GLY A O 1
ATOM 656 N N . ASP A 1 88 ? 12.244 4.621 7.131 1.00 93.06 88 ASP A N 1
ATOM 657 C CA . ASP A 1 88 ? 13.231 3.932 7.957 1.00 93.06 88 ASP A CA 1
ATOM 658 C C . ASP A 1 88 ? 13.204 2.418 7.724 1.00 93.06 88 ASP A C 1
ATOM 660 O O . ASP A 1 88 ? 14.263 1.793 7.629 1.00 93.06 88 ASP A O 1
ATOM 664 N N . GLU A 1 89 ? 12.020 1.825 7.565 1.00 93.69 89 GLU A N 1
ATOM 665 C CA . GLU A 1 89 ? 11.862 0.406 7.263 1.00 93.69 89 GLU A CA 1
ATOM 666 C C . GLU A 1 89 ? 12.446 0.049 5.896 1.00 93.69 89 GLU A C 1
ATOM 668 O O . GLU A 1 89 ? 13.325 -0.811 5.823 1.00 93.69 89 GLU A O 1
ATOM 673 N N . ILE A 1 90 ? 12.044 0.747 4.831 1.00 92.12 90 ILE A N 1
ATOM 674 C CA . ILE A 1 90 ? 12.590 0.532 3.486 1.00 92.12 90 ILE A CA 1
ATOM 675 C C . ILE A 1 90 ? 14.100 0.781 3.483 1.00 92.12 90 ILE A C 1
ATOM 677 O O . ILE A 1 90 ? 14.865 -0.022 2.948 1.00 92.12 90 ILE A O 1
ATOM 681 N N . GLY A 1 91 ? 14.560 1.854 4.133 1.00 91.81 91 GLY A N 1
ATOM 682 C CA . GLY A 1 91 ? 15.983 2.167 4.250 1.00 91.81 91 GLY A CA 1
ATOM 683 C C . GLY A 1 91 ? 16.782 1.103 5.010 1.00 91.81 91 GLY A C 1
ATOM 684 O O . GLY A 1 91 ? 17.948 0.868 4.689 1.00 91.81 91 GLY A O 1
ATOM 685 N N . ARG A 1 92 ? 16.177 0.444 6.004 1.00 94.38 92 ARG A N 1
ATOM 686 C CA . ARG A 1 92 ? 16.768 -0.694 6.717 1.00 94.38 92 ARG A CA 1
ATOM 687 C C . ARG A 1 92 ? 16.807 -1.931 5.826 1.00 94.38 92 ARG A C 1
ATOM 689 O O . ARG A 1 92 ? 17.879 -2.511 5.693 1.00 94.38 92 ARG A O 1
ATOM 696 N N . VAL A 1 93 ? 15.686 -2.304 5.205 1.00 92.69 93 VAL A N 1
ATOM 697 C CA . VAL A 1 93 ? 15.586 -3.499 4.351 1.00 92.69 93 VAL A CA 1
ATOM 698 C C . VAL A 1 93 ? 16.579 -3.414 3.194 1.00 92.69 93 VAL A C 1
ATOM 700 O O . VAL A 1 93 ? 17.341 -4.353 3.003 1.00 92.69 93 VAL A O 1
ATOM 703 N N . VAL A 1 94 ? 16.695 -2.265 2.520 1.00 93.31 94 VAL A N 1
ATOM 704 C CA . VAL A 1 94 ? 17.683 -2.056 1.441 1.00 93.31 94 VAL A CA 1
ATOM 705 C C . VAL A 1 94 ? 19.135 -2.270 1.903 1.00 93.31 94 VAL A C 1
ATOM 707 O O . VAL A 1 94 ? 19.999 -2.662 1.126 1.00 93.31 94 VAL A O 1
ATOM 710 N N . LYS A 1 95 ? 19.446 -2.030 3.181 1.00 92.44 95 LYS A N 1
ATOM 711 C CA . LYS A 1 95 ? 20.798 -2.258 3.722 1.00 92.44 95 LYS A CA 1
ATOM 712 C C . LYS A 1 95 ? 21.044 -3.705 4.136 1.00 92.44 95 LYS A C 1
ATOM 714 O O . LYS A 1 95 ? 22.200 -4.113 4.212 1.00 92.44 95 LYS A O 1
ATOM 719 N N . THR A 1 96 ? 19.992 -4.441 4.483 1.00 95.12 96 THR A N 1
ATOM 720 C CA . THR A 1 96 ? 20.101 -5.773 5.096 1.00 95.12 96 THR A CA 1
ATOM 721 C C . THR A 1 96 ? 19.698 -6.915 4.170 1.00 95.12 96 THR A C 1
ATOM 723 O O . THR A 1 96 ? 20.091 -8.047 4.425 1.00 95.12 96 THR A O 1
ATOM 726 N N . ASP A 1 97 ? 18.926 -6.635 3.122 1.00 94.44 97 ASP A N 1
ATOM 727 C CA . ASP A 1 97 ? 18.374 -7.608 2.181 1.00 94.44 97 ASP A CA 1
ATOM 728 C C . ASP A 1 97 ? 18.804 -7.245 0.748 1.00 94.44 97 ASP A C 1
ATOM 730 O O . ASP A 1 97 ? 18.285 -6.316 0.114 1.00 94.44 97 ASP A O 1
ATOM 734 N N . GLY A 1 98 ? 19.810 -7.972 0.255 1.00 93.06 98 GLY A N 1
ATOM 735 C CA . GLY A 1 98 ? 20.341 -7.795 -1.096 1.00 93.06 98 GLY A CA 1
ATOM 736 C C . GLY A 1 98 ? 19.331 -8.172 -2.177 1.00 93.06 98 GLY A C 1
ATOM 737 O O . GLY A 1 98 ? 19.212 -7.448 -3.164 1.00 93.06 98 GLY A O 1
ATOM 738 N N . ASP A 1 99 ? 18.547 -9.229 -1.953 1.00 92.69 99 ASP A N 1
ATOM 739 C CA . ASP A 1 99 ? 17.559 -9.716 -2.915 1.00 92.69 99 ASP A CA 1
ATOM 740 C C . ASP A 1 99 ? 16.423 -8.700 -3.082 1.00 92.69 99 ASP A C 1
ATOM 742 O O . ASP A 1 99 ? 15.991 -8.411 -4.199 1.00 92.69 99 ASP A O 1
ATOM 746 N N . PHE A 1 100 ? 15.941 -8.114 -1.980 1.00 92.56 100 PHE A N 1
ATOM 747 C CA . PHE A 1 100 ? 14.966 -7.023 -2.042 1.00 92.56 100 PHE A CA 1
ATOM 748 C C . PHE A 1 100 ? 15.528 -5.812 -2.787 1.00 92.56 100 PHE A C 1
ATOM 750 O O . PHE A 1 100 ? 14.832 -5.219 -3.609 1.00 92.56 100 PHE A O 1
ATOM 757 N N . THR A 1 101 ? 16.783 -5.453 -2.521 1.00 93.56 101 THR A N 1
ATOM 758 C CA . THR A 1 101 ? 17.434 -4.302 -3.158 1.00 93.56 101 THR A CA 1
ATOM 759 C C . THR A 1 101 ? 17.557 -4.487 -4.665 1.00 93.56 101 THR A C 1
ATOM 761 O O . THR A 1 101 ? 17.240 -3.570 -5.422 1.00 93.56 101 THR A O 1
ATOM 764 N N . GLU A 1 102 ? 17.965 -5.675 -5.109 1.00 92.56 102 GLU A N 1
ATOM 765 C CA . GLU A 1 102 ? 18.047 -6.014 -6.528 1.00 92.56 102 GLU A CA 1
ATOM 766 C C . GLU A 1 102 ? 16.664 -5.971 -7.192 1.00 92.56 102 GLU A C 1
ATOM 768 O O . GLU A 1 102 ? 16.503 -5.320 -8.227 1.00 92.56 102 GLU A O 1
ATOM 773 N N . ARG A 1 103 ? 15.641 -6.573 -6.562 1.00 93.00 103 ARG A N 1
ATOM 774 C CA . ARG A 1 103 ? 14.251 -6.514 -7.050 1.00 93.00 103 ARG A CA 1
ATOM 775 C C . ARG A 1 103 ? 13.746 -5.077 -7.161 1.00 93.00 103 ARG A C 1
ATOM 777 O O . ARG A 1 103 ? 13.175 -4.714 -8.186 1.00 93.00 103 ARG A O 1
ATOM 784 N N . LEU A 1 104 ? 13.971 -4.253 -6.139 1.00 94.31 104 LEU A N 1
ATOM 785 C CA . LEU A 1 104 ? 13.546 -2.856 -6.120 1.00 94.31 104 LEU A CA 1
ATOM 786 C C . LEU A 1 104 ? 14.188 -2.057 -7.261 1.00 94.31 104 LEU A C 1
ATOM 788 O O . LEU A 1 104 ? 13.484 -1.336 -7.968 1.00 94.31 104 LEU A O 1
ATOM 792 N N . SER A 1 105 ? 15.498 -2.204 -7.466 1.00 92.19 105 SER A N 1
ATOM 793 C CA . SER A 1 105 ? 16.211 -1.545 -8.565 1.00 92.19 105 SER A CA 1
ATOM 794 C C . SER A 1 105 ? 15.705 -2.016 -9.930 1.00 92.19 105 SER A C 1
ATOM 796 O O . SER A 1 105 ? 15.394 -1.184 -10.778 1.00 92.19 105 SER A O 1
ATOM 798 N N . ALA A 1 106 ? 15.531 -3.326 -10.124 1.00 90.69 106 ALA A N 1
ATOM 799 C CA . ALA A 1 106 ? 15.021 -3.884 -11.376 1.00 90.69 106 ALA A CA 1
ATOM 800 C C . ALA A 1 106 ? 13.601 -3.387 -11.698 1.00 90.69 106 ALA A C 1
ATOM 802 O O . ALA A 1 106 ? 13.294 -3.060 -12.846 1.00 90.69 106 ALA A O 1
ATOM 803 N N . VAL A 1 107 ? 12.728 -3.294 -10.691 1.00 92.25 107 VAL A N 1
ATOM 804 C CA . VAL A 1 107 ? 11.379 -2.735 -10.847 1.00 92.25 107 VAL A CA 1
ATOM 805 C C . VAL A 1 107 ? 11.447 -1.246 -11.177 1.00 92.25 107 VAL A C 1
ATOM 807 O O . VAL A 1 107 ? 10.804 -0.812 -12.132 1.00 92.25 107 VAL A O 1
ATOM 810 N N . ALA A 1 108 ? 12.257 -0.468 -10.454 1.00 90.56 108 ALA A N 1
ATOM 811 C CA . ALA A 1 108 ? 12.428 0.956 -10.723 1.00 90.56 108 ALA A CA 1
ATOM 812 C C . ALA A 1 108 ? 12.927 1.211 -12.155 1.00 90.56 108 ALA A C 1
ATOM 814 O O . ALA A 1 108 ? 12.372 2.065 -12.843 1.00 90.56 108 ALA A O 1
ATOM 815 N N . GLU A 1 109 ? 13.906 0.446 -12.639 1.00 88.25 109 GLU A N 1
ATOM 816 C CA . GLU A 1 109 ? 14.417 0.540 -14.012 1.00 88.25 109 GLU A CA 1
ATOM 817 C C . GLU A 1 109 ? 13.351 0.180 -15.053 1.00 88.25 109 GLU A C 1
ATOM 819 O O . GLU A 1 109 ? 13.131 0.941 -15.998 1.00 88.25 109 GLU A O 1
ATOM 824 N N . ARG A 1 110 ? 12.631 -0.935 -14.862 1.00 87.06 110 ARG A N 1
ATOM 825 C CA . ARG A 1 110 ? 11.561 -1.369 -15.781 1.00 87.06 110 ARG A CA 1
ATOM 826 C C . ARG A 1 110 ? 10.416 -0.363 -15.870 1.00 87.06 110 ARG A C 1
ATOM 828 O O . ARG A 1 110 ? 9.816 -0.230 -16.932 1.00 87.06 110 ARG A O 1
ATOM 835 N N . LEU A 1 111 ? 10.110 0.329 -14.773 1.00 84.69 111 LEU A N 1
ATOM 836 C CA . LEU A 1 111 ? 9.058 1.345 -14.721 1.00 84.69 111 LEU A CA 1
ATOM 837 C C . LEU A 1 111 ? 9.519 2.731 -15.196 1.00 84.69 111 LEU A C 1
ATOM 839 O O . LEU A 1 111 ? 8.680 3.508 -15.649 1.00 84.69 111 LEU A O 1
ATOM 843 N N . SER A 1 112 ? 10.821 3.029 -15.105 1.00 76.81 112 SER A N 1
ATOM 844 C CA . SER A 1 112 ? 11.424 4.306 -15.530 1.00 76.81 112 SER A CA 1
ATOM 845 C C . SER A 1 112 ? 11.824 4.332 -17.009 1.00 76.81 112 SER A C 1
ATOM 847 O O . SER A 1 112 ? 12.291 5.362 -17.492 1.00 76.81 112 SER A O 1
ATOM 849 N N . ALA A 1 113 ? 11.686 3.219 -17.738 1.00 62.03 113 ALA A N 1
ATOM 850 C CA . ALA A 1 113 ? 11.867 3.176 -19.186 1.00 62.03 113 ALA A CA 1
ATOM 851 C C . ALA A 1 113 ? 10.739 3.974 -19.876 1.00 62.03 113 ALA A C 1
ATOM 853 O O . ALA A 1 113 ? 9.737 3.421 -20.331 1.00 62.03 113 ALA A O 1
ATOM 854 N N . ASP A 1 114 ? 10.889 5.300 -19.881 1.00 52.12 114 ASP A N 1
ATOM 855 C CA . ASP A 1 114 ? 9.894 6.255 -20.350 1.00 52.12 114 ASP A CA 1
ATOM 856 C C . ASP A 1 114 ? 9.839 6.350 -21.881 1.00 52.12 114 ASP A C 1
ATOM 858 O O . ASP A 1 114 ? 10.780 6.751 -22.568 1.00 52.12 114 ASP A O 1
ATOM 862 N N . GLY A 1 115 ? 8.648 6.048 -22.381 1.00 46.81 115 GLY A N 1
ATOM 863 C CA . GLY A 1 115 ? 8.067 6.454 -23.652 1.00 46.81 115 GLY A CA 1
ATOM 864 C C . GLY A 1 115 ? 6.572 6.103 -23.615 1.00 46.81 115 GLY A C 1
ATOM 865 O O . GLY A 1 115 ? 6.183 5.228 -22.833 1.00 46.81 115 GLY A O 1
ATOM 866 N N . PRO A 1 116 ? 5.701 6.761 -24.404 1.00 43.44 116 PRO A N 1
ATOM 867 C CA . PRO A 1 116 ? 4.314 6.323 -24.554 1.00 43.44 116 PRO A CA 1
ATOM 868 C C . PRO A 1 116 ? 4.332 4.886 -25.095 1.00 43.44 116 PRO A C 1
ATOM 870 O O . PRO A 1 116 ? 4.696 4.646 -26.244 1.00 43.44 116 PRO A O 1
ATOM 873 N N . GLY A 1 117 ? 4.035 3.930 -24.213 1.00 48.91 117 GLY A N 1
ATOM 874 C CA . GLY A 1 117 ? 4.331 2.515 -24.408 1.00 48.91 117 GLY A CA 1
ATOM 875 C C . GLY A 1 117 ? 5.657 2.107 -23.766 1.00 48.91 117 GLY A C 1
ATOM 876 O O . GLY A 1 117 ? 6.621 1.835 -24.477 1.00 48.91 117 GLY A O 1
ATOM 877 N N . SER A 1 118 ? 5.675 1.909 -22.442 1.00 55.19 118 SER A N 1
ATOM 878 C CA . SER A 1 118 ? 6.739 1.189 -21.712 1.00 55.19 118 SER A CA 1
ATOM 879 C C . SER A 1 118 ? 6.945 -0.262 -22.202 1.00 55.19 118 SER A C 1
ATOM 881 O O . SER A 1 118 ? 7.583 -1.067 -21.533 1.00 55.19 118 SER A O 1
ATOM 883 N N . GLY A 1 119 ? 6.354 -0.646 -23.341 1.00 60.81 119 GLY A N 1
ATOM 884 C CA . GLY A 1 119 ? 6.244 -2.002 -23.871 1.00 60.81 119 GLY A CA 1
ATOM 885 C C . GLY A 1 119 ? 5.396 -2.934 -23.006 1.00 60.81 119 GLY A C 1
ATOM 886 O O . GLY A 1 119 ? 5.023 -4.009 -23.467 1.00 60.81 119 GLY A O 1
ATOM 887 N N . LEU A 1 120 ? 5.096 -2.533 -21.770 1.00 73.62 120 LEU A N 1
ATOM 888 C CA . LEU A 1 120 ? 4.312 -3.296 -20.821 1.00 73.62 120 LEU A CA 1
ATOM 889 C C . LEU A 1 120 ? 2.835 -3.014 -21.069 1.00 73.62 120 LEU A C 1
ATOM 891 O O . LEU A 1 120 ? 2.397 -1.863 -21.094 1.00 73.62 120 LEU A O 1
ATOM 895 N N . ASP A 1 121 ? 2.076 -4.084 -21.247 1.00 83.44 121 ASP A N 1
ATOM 896 C CA . ASP A 1 121 ? 0.633 -4.047 -21.088 1.00 83.44 121 ASP A CA 1
ATOM 897 C C . ASP A 1 121 ? 0.260 -4.088 -19.594 1.00 83.44 121 ASP A C 1
ATOM 899 O O . ASP A 1 121 ? 1.116 -4.172 -18.708 1.00 83.44 121 ASP A O 1
ATOM 903 N N . ALA A 1 122 ? -1.040 -4.030 -19.303 1.00 83.75 122 ALA A N 1
ATOM 904 C CA . ALA A 1 122 ? -1.545 -4.050 -17.932 1.00 83.75 122 ALA A CA 1
ATOM 905 C C . ALA A 1 122 ? -1.113 -5.297 -17.141 1.00 83.75 122 ALA A C 1
ATOM 907 O O . ALA A 1 122 ? -0.838 -5.196 -15.946 1.00 83.75 122 ALA A O 1
ATOM 908 N N . VAL A 1 123 ? -1.013 -6.457 -17.798 1.00 87.19 123 VAL A N 1
ATOM 909 C CA . VAL A 1 123 ? -0.616 -7.715 -17.153 1.00 87.19 123 VAL A CA 1
ATOM 910 C C . VAL A 1 123 ? 0.864 -7.673 -16.797 1.00 87.19 123 VAL A C 1
ATOM 912 O O . VAL A 1 123 ? 1.238 -7.939 -15.657 1.00 87.19 123 VAL A O 1
ATOM 915 N N . ALA A 1 124 ? 1.711 -7.273 -17.741 1.00 88.12 124 ALA A N 1
ATOM 916 C CA . ALA A 1 124 ? 3.144 -7.168 -17.526 1.00 88.12 124 ALA A CA 1
ATOM 917 C C . ALA A 1 124 ? 3.485 -6.105 -16.468 1.00 88.12 124 ALA A C 1
ATOM 919 O O . ALA A 1 124 ? 4.401 -6.305 -15.669 1.00 88.12 124 ALA A O 1
ATOM 920 N N . THR A 1 125 ? 2.734 -5.002 -16.417 1.00 88.38 125 THR A N 1
ATOM 921 C CA . THR A 1 125 ? 2.835 -4.005 -15.345 1.00 88.38 125 THR A CA 1
ATOM 922 C C . THR A 1 125 ? 2.437 -4.580 -13.987 1.00 88.38 125 THR A C 1
ATOM 924 O O . THR A 1 125 ? 3.166 -4.368 -13.017 1.00 88.38 125 THR A O 1
ATOM 927 N N . ALA A 1 126 ? 1.329 -5.322 -13.900 1.00 88.44 126 ALA A N 1
ATOM 928 C CA . ALA A 1 126 ? 0.908 -5.961 -12.654 1.00 88.44 126 ALA A CA 1
ATOM 929 C C . ALA A 1 126 ? 1.974 -6.939 -12.138 1.00 88.44 126 ALA A C 1
ATOM 931 O O . ALA A 1 126 ? 2.373 -6.842 -10.983 1.00 88.44 126 ALA A O 1
ATOM 932 N N . GLU A 1 127 ? 2.517 -7.794 -13.006 1.00 90.94 127 GLU A N 1
ATOM 933 C CA . GLU A 1 127 ? 3.585 -8.751 -12.675 1.00 90.94 127 GLU A CA 1
ATOM 934 C C . GLU A 1 127 ? 4.860 -8.060 -12.156 1.00 90.94 127 GLU A C 1
ATOM 936 O O . GLU A 1 127 ? 5.480 -8.508 -11.189 1.00 90.94 127 GLU A O 1
ATOM 941 N N . VAL A 1 128 ? 5.243 -6.927 -12.759 1.00 91.81 128 VAL A N 1
ATOM 942 C CA . VAL A 1 128 ? 6.380 -6.113 -12.295 1.00 91.81 128 VAL A CA 1
ATOM 943 C C . VAL A 1 128 ? 6.133 -5.595 -10.882 1.00 91.81 128 VAL A C 1
ATOM 945 O O . VAL A 1 128 ? 6.992 -5.746 -10.015 1.00 91.81 128 VAL A O 1
ATOM 948 N N . LEU A 1 129 ? 4.967 -5.005 -10.632 1.00 91.12 129 LEU A N 1
ATOM 949 C CA . LEU A 1 129 ? 4.637 -4.446 -9.323 1.00 91.12 129 LEU A CA 1
ATOM 950 C C . LEU A 1 129 ? 4.478 -5.536 -8.258 1.00 91.12 129 LEU A C 1
ATOM 952 O O . LEU A 1 129 ? 4.977 -5.385 -7.142 1.00 91.12 129 LEU A O 1
ATOM 956 N N . TRP A 1 130 ? 3.845 -6.658 -8.600 1.00 92.62 130 TRP A N 1
ATOM 957 C CA . TRP A 1 130 ? 3.709 -7.809 -7.712 1.00 92.62 130 TRP A CA 1
ATOM 958 C C . TRP A 1 130 ? 5.062 -8.382 -7.318 1.00 92.62 130 TRP A C 1
ATOM 960 O O . TRP A 1 130 ? 5.252 -8.688 -6.151 1.00 92.62 130 TRP A O 1
ATOM 970 N N . SER A 1 131 ? 6.050 -8.416 -8.214 1.00 92.94 131 SER A N 1
ATOM 971 C CA . SER A 1 131 ? 7.393 -8.888 -7.848 1.00 92.94 131 SER A CA 1
ATOM 972 C C . SER A 1 131 ? 8.042 -8.112 -6.688 1.00 92.94 131 SER A C 1
ATOM 974 O O . SER A 1 131 ? 8.926 -8.651 -6.020 1.00 92.94 131 SER A O 1
ATOM 976 N N . LEU A 1 132 ? 7.589 -6.879 -6.422 1.00 92.06 132 LEU A N 1
ATOM 977 C CA . LEU A 1 132 ? 8.020 -6.072 -5.283 1.00 92.06 132 LEU A CA 1
ATOM 978 C C . LEU A 1 132 ? 7.072 -6.184 -4.081 1.00 92.06 132 LEU A C 1
ATOM 980 O O . LEU A 1 132 ? 7.541 -6.392 -2.965 1.00 92.06 132 LEU A O 1
ATOM 984 N N . PHE A 1 133 ? 5.763 -6.021 -4.295 1.00 90.06 133 PHE A N 1
ATOM 985 C CA . PHE A 1 133 ? 4.786 -5.890 -3.203 1.00 90.06 133 PHE A CA 1
ATOM 986 C C . PHE A 1 133 ? 4.100 -7.202 -2.807 1.00 90.06 133 PHE A C 1
ATOM 988 O O . PHE A 1 133 ? 3.686 -7.348 -1.661 1.00 90.06 133 PHE A O 1
ATOM 995 N N . PHE A 1 134 ? 3.978 -8.143 -3.744 1.00 90.12 134 PHE A N 1
ATOM 996 C CA . PHE A 1 134 ? 3.289 -9.426 -3.578 1.00 90.12 134 PHE A CA 1
ATOM 997 C C . PHE A 1 134 ? 4.008 -10.534 -4.369 1.00 90.12 134 PHE A C 1
ATOM 999 O O . PHE A 1 134 ? 3.455 -11.033 -5.355 1.00 90.12 134 PHE A O 1
ATOM 1006 N N . PRO A 1 135 ? 5.258 -10.898 -4.020 1.00 88.75 135 PRO A N 1
ATOM 1007 C CA . PRO A 1 135 ? 6.060 -11.819 -4.830 1.00 88.75 135 PRO A CA 1
ATOM 1008 C C . PRO A 1 135 ? 5.381 -13.174 -5.078 1.00 88.75 135 PRO A C 1
ATOM 1010 O O . PRO A 1 135 ? 5.592 -13.801 -6.115 1.00 88.75 135 PRO A O 1
ATOM 1013 N N . GLU A 1 136 ? 4.521 -13.610 -4.160 1.00 86.06 136 GLU A N 1
ATOM 1014 C CA . GLU A 1 136 ? 3.723 -14.833 -4.254 1.00 86.06 136 GLU A CA 1
ATOM 1015 C C . GLU A 1 136 ? 2.673 -14.780 -5.374 1.00 86.06 136 GLU A C 1
ATOM 1017 O O . GLU A 1 136 ? 2.232 -15.827 -5.851 1.00 86.06 136 GLU A O 1
ATOM 1022 N N . ALA A 1 137 ? 2.276 -13.580 -5.807 1.00 89.06 137 ALA A N 1
ATOM 1023 C CA . ALA A 1 137 ? 1.301 -13.380 -6.872 1.00 89.06 137 ALA A CA 1
ATOM 1024 C C . ALA A 1 137 ? 1.907 -13.492 -8.284 1.00 89.06 137 ALA A C 1
ATOM 1026 O O . ALA A 1 137 ? 1.169 -13.576 -9.266 1.00 89.06 137 ALA A O 1
ATOM 1027 N N . VAL A 1 138 ? 3.239 -13.529 -8.404 1.00 91.69 138 VAL A N 1
ATOM 1028 C CA . VAL A 1 138 ? 3.931 -13.533 -9.700 1.00 91.69 138 VAL A CA 1
ATOM 1029 C C . VAL A 1 138 ? 3.634 -14.808 -10.505 1.00 91.69 138 VAL A C 1
ATOM 1031 O O . VAL A 1 138 ? 3.806 -15.952 -10.054 1.00 91.69 138 VAL A O 1
ATOM 1034 N N . GLY A 1 139 ? 3.211 -14.618 -11.753 1.00 91.69 139 GLY A N 1
ATOM 1035 C CA . GLY A 1 139 ? 2.839 -15.675 -12.686 1.00 91.69 139 GLY A CA 1
ATOM 1036 C C . GLY A 1 139 ? 1.517 -16.358 -12.341 1.00 91.69 139 GLY A C 1
ATOM 1037 O O . GLY A 1 139 ? 1.363 -17.547 -12.644 1.00 91.69 139 GLY A O 1
ATOM 1038 N N . ILE A 1 140 ? 0.607 -15.663 -11.649 1.00 92.88 140 ILE A N 1
ATOM 1039 C CA . ILE A 1 140 ? -0.776 -16.120 -11.442 1.00 92.88 140 ILE A CA 1
ATOM 1040 C C . ILE A 1 140 ? -1.654 -15.777 -12.647 1.00 92.88 140 ILE A C 1
ATOM 1042 O O . ILE A 1 140 ? -2.459 -16.623 -13.040 1.00 92.88 140 ILE A O 1
ATOM 1046 N N . ILE A 1 141 ? -1.496 -14.593 -13.249 1.00 89.25 141 ILE A N 1
ATOM 1047 C CA . ILE A 1 141 ? -2.369 -14.147 -14.346 1.00 89.25 141 ILE A CA 1
ATOM 1048 C C . ILE A 1 141 ? -2.216 -15.092 -15.546 1.00 89.25 141 ILE A C 1
ATOM 1050 O O . ILE A 1 141 ? -1.114 -15.314 -16.045 1.00 89.25 141 ILE A O 1
ATOM 1054 N N . GLY A 1 142 ? -3.328 -15.671 -16.007 1.00 90.25 142 GLY A N 1
ATOM 1055 C CA . GLY A 1 142 ? -3.362 -16.652 -17.098 1.00 90.25 142 GLY A CA 1
ATOM 1056 C C . GLY A 1 142 ? -2.917 -18.069 -16.704 1.00 90.25 142 GLY A C 1
ATOM 1057 O O . GLY A 1 142 ? -2.867 -18.970 -17.549 1.00 90.25 142 GLY A O 1
ATOM 1058 N N . HIS A 1 143 ? -2.589 -18.291 -15.431 1.00 92.38 143 HIS A N 1
ATOM 1059 C CA . HIS A 1 143 ? -2.162 -19.573 -14.873 1.00 92.38 143 HIS A CA 1
ATOM 1060 C C . HIS A 1 143 ? -2.914 -19.934 -13.585 1.00 92.38 143 HIS A C 1
ATOM 1062 O O . HIS A 1 143 ? -2.451 -20.779 -12.815 1.00 92.38 143 HIS A O 1
ATOM 1068 N N . GLU A 1 144 ? -4.086 -19.344 -13.363 1.00 91.88 144 GLU A N 1
ATOM 1069 C CA . GLU A 1 144 ? -4.840 -19.404 -12.112 1.00 91.88 144 GLU A CA 1
ATOM 1070 C C . GLU A 1 144 ? -5.146 -20.851 -11.716 1.00 91.88 144 GLU A C 1
ATOM 1072 O O . GLU A 1 144 ? -4.800 -21.273 -10.617 1.00 91.88 144 GLU A O 1
ATOM 1077 N N . ALA A 1 145 ? -5.691 -21.654 -12.637 1.00 92.00 145 ALA A N 1
ATOM 1078 C CA . ALA A 1 145 ? -6.037 -23.054 -12.371 1.00 92.00 145 ALA A CA 1
ATOM 1079 C C . ALA A 1 145 ? -4.812 -23.915 -12.007 1.00 92.00 145 ALA A C 1
ATOM 1081 O O . ALA A 1 145 ? -4.892 -24.798 -11.152 1.00 92.00 145 ALA A O 1
ATOM 1082 N N . ARG A 1 146 ? -3.657 -23.651 -12.636 1.00 93.19 146 ARG A N 1
ATOM 1083 C CA . ARG A 1 146 ? -2.404 -24.350 -12.318 1.00 93.19 146 ARG A CA 1
ATOM 1084 C C . ARG A 1 146 ? -1.912 -23.958 -10.928 1.00 93.19 146 ARG A C 1
ATOM 1086 O O . ARG A 1 146 ? -1.592 -24.835 -10.133 1.00 93.19 146 ARG A O 1
ATOM 1093 N N . ARG A 1 147 ? -1.867 -22.655 -10.635 1.00 90.44 147 ARG A N 1
ATOM 1094 C CA . ARG A 1 147 ? -1.425 -22.127 -9.337 1.00 90.44 147 ARG A CA 1
ATOM 1095 C C . ARG A 1 147 ? -2.343 -22.569 -8.204 1.00 90.44 147 ARG A C 1
ATOM 1097 O O . ARG A 1 147 ? -1.865 -22.917 -7.130 1.00 90.44 147 ARG A O 1
ATOM 1104 N N . GLU A 1 148 ? -3.643 -22.647 -8.462 1.00 88.50 148 GLU A N 1
ATOM 1105 C CA . GLU A 1 148 ? -4.617 -23.221 -7.541 1.00 88.50 148 GLU A CA 1
ATOM 1106 C C . GLU A 1 148 ? -4.311 -24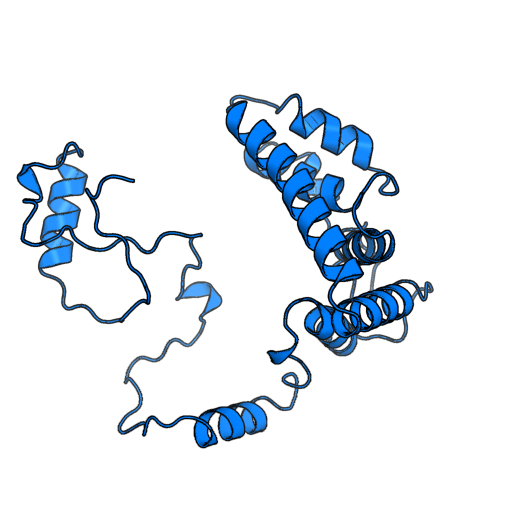.696 -7.247 1.00 88.50 148 GLU A C 1
ATOM 1108 O O . GLU A 1 148 ? -4.297 -25.097 -6.084 1.00 88.50 148 GLU A O 1
ATOM 1113 N N . ALA A 1 149 ? -4.040 -25.505 -8.275 1.00 87.94 149 ALA A N 1
ATOM 1114 C CA . ALA A 1 149 ? -3.700 -26.915 -8.100 1.00 87.94 149 ALA A CA 1
ATOM 1115 C C . ALA A 1 149 ? -2.390 -27.104 -7.313 1.00 87.94 149 ALA A C 1
ATOM 1117 O O . ALA A 1 149 ? -2.363 -27.898 -6.376 1.00 87.94 149 ALA A O 1
ATOM 1118 N N . GLU A 1 150 ? -1.341 -26.335 -7.624 1.00 88.25 150 GLU A N 1
ATOM 1119 C CA . GLU A 1 150 ? -0.067 -26.332 -6.881 1.00 88.25 150 GLU A CA 1
ATOM 1120 C C . GLU A 1 150 ? -0.271 -25.964 -5.402 1.00 88.25 150 GLU A C 1
ATOM 1122 O O . GLU A 1 150 ? 0.257 -26.615 -4.496 1.00 88.25 150 GLU A O 1
ATOM 1127 N N . LEU A 1 151 ? -1.097 -24.950 -5.134 1.00 84.88 151 LEU A N 1
ATOM 1128 C CA . LEU A 1 151 ? -1.441 -24.555 -3.771 1.00 84.88 151 LEU A CA 1
ATOM 1129 C C . LEU A 1 151 ? -2.250 -25.638 -3.043 1.00 84.88 151 LEU A C 1
ATOM 1131 O O . LEU A 1 151 ? -2.122 -25.799 -1.833 1.00 84.88 151 LEU A O 1
ATOM 1135 N N . ARG A 1 152 ? -3.106 -26.384 -3.749 1.00 84.06 152 ARG A N 1
ATOM 1136 C CA . ARG A 1 152 ? -3.872 -27.494 -3.162 1.00 84.06 152 ARG A CA 1
ATOM 1137 C C . ARG A 1 152 ? -2.986 -28.700 -2.856 1.00 84.06 152 ARG A C 1
ATOM 1139 O O . ARG A 1 152 ? -3.198 -29.316 -1.819 1.00 84.06 152 ARG A O 1
ATOM 1146 N N . ASP A 1 153 ? -2.006 -28.999 -3.703 1.00 85.50 153 ASP A N 1
ATOM 1147 C CA . ASP A 1 153 ? -1.065 -30.112 -3.511 1.00 85.50 153 ASP A CA 1
ATOM 1148 C C . ASP A 1 153 ? -0.117 -29.882 -2.321 1.00 85.50 153 ASP A C 1
ATOM 1150 O O . ASP A 1 153 ? 0.164 -30.789 -1.544 1.00 85.50 153 ASP A O 1
ATOM 1154 N N . THR A 1 154 ? 0.314 -28.634 -2.112 1.00 81.62 154 THR A N 1
ATOM 1155 C CA . THR A 1 154 ? 1.190 -28.263 -0.983 1.00 81.62 154 THR A CA 1
ATOM 1156 C C . THR A 1 154 ? 0.472 -28.214 0.3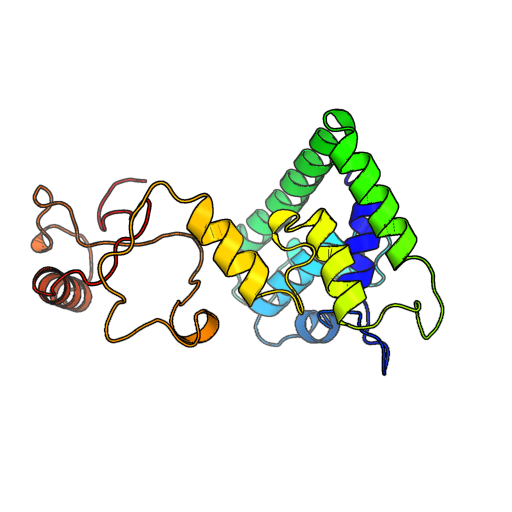69 1.00 81.62 154 THR A C 1
ATOM 1158 O O . THR A 1 154 ? 1.121 -28.216 1.419 1.00 81.62 154 THR A O 1
ATOM 1161 N N . ARG A 1 155 ? -0.866 -28.175 0.386 1.00 78.06 155 ARG A N 1
ATOM 1162 C CA . ARG A 1 155 ? -1.639 -28.140 1.631 1.00 78.06 155 ARG A CA 1
ATOM 1163 C C . ARG A 1 155 ? -1.659 -29.516 2.290 1.00 78.06 155 ARG A C 1
ATOM 1165 O O . ARG A 1 155 ? -2.115 -30.500 1.727 1.00 78.06 155 ARG A O 1
ATOM 1172 N N . THR A 1 156 ? -1.301 -29.547 3.569 1.00 79.19 156 THR A N 1
ATOM 1173 C CA . THR A 1 156 ? -1.453 -30.725 4.444 1.00 79.19 156 THR A CA 1
ATOM 1174 C C . THR A 1 156 ? -2.909 -31.006 4.837 1.00 79.19 156 THR A C 1
ATOM 1176 O O . THR A 1 156 ? -3.194 -31.976 5.538 1.00 79.19 156 THR A O 1
ATOM 1179 N N . VAL A 1 157 ? -3.843 -30.156 4.402 1.00 71.50 157 VAL A N 1
ATOM 1180 C CA . VAL A 1 157 ? -5.268 -30.238 4.724 1.00 71.50 157 VAL A CA 1
ATOM 1181 C C . VAL A 1 157 ? -6.017 -30.873 3.559 1.00 71.50 157 VAL A C 1
ATOM 1183 O O . VAL A 1 157 ? -6.025 -30.352 2.447 1.00 71.50 157 VAL A O 1
ATOM 1186 N N . THR A 1 158 ? -6.705 -31.981 3.832 1.00 75.88 158 THR A N 1
ATOM 1187 C CA . THR A 1 158 ? -7.604 -32.614 2.862 1.00 75.88 158 THR A CA 1
ATOM 1188 C C . THR A 1 158 ? -8.956 -31.912 2.871 1.00 75.88 158 THR A C 1
ATOM 1190 O O . THR A 1 158 ? -9.640 -31.870 3.893 1.00 75.88 158 THR A O 1
ATOM 1193 N N . ILE A 1 159 ? -9.366 -31.382 1.720 1.00 75.00 159 ILE A N 1
ATOM 1194 C CA . ILE A 1 159 ? -10.696 -30.792 1.552 1.00 75.00 159 ILE A CA 1
ATOM 1195 C C . ILE A 1 159 ? -11.694 -31.933 1.357 1.00 75.00 159 ILE A C 1
ATOM 1197 O O . ILE A 1 159 ? -11.720 -32.568 0.307 1.00 75.00 159 ILE A O 1
ATOM 1201 N N . THR A 1 160 ? -12.510 -32.202 2.373 1.00 81.62 160 THR A N 1
ATOM 1202 C CA . THR A 1 160 ? -13.529 -33.265 2.333 1.00 81.62 160 THR A CA 1
ATOM 1203 C C . THR A 1 160 ? -14.815 -32.819 1.646 1.00 81.62 160 THR A C 1
ATOM 1205 O O . THR A 1 160 ? -15.513 -33.638 1.054 1.00 81.62 160 THR A O 1
ATOM 1208 N N . GLN A 1 161 ? -15.129 -31.523 1.703 1.00 83.56 161 GLN A N 1
ATOM 1209 C CA . GLN A 1 161 ? -16.316 -30.946 1.088 1.00 83.56 161 GLN A CA 1
ATOM 1210 C C . GLN A 1 161 ? -16.102 -29.451 0.819 1.00 83.56 161 GLN A C 1
ATOM 1212 O O . GLN A 1 161 ? -15.548 -28.735 1.653 1.00 83.56 161 GLN A O 1
ATOM 1217 N N . LEU A 1 162 ? -16.567 -28.967 -0.336 1.00 80.12 162 LEU A N 1
ATOM 1218 C CA . LEU A 1 162 ? -16.664 -27.531 -0.598 1.00 80.12 162 LEU A CA 1
ATOM 1219 C C . LEU A 1 162 ? -17.869 -26.936 0.138 1.00 80.12 162 LEU A C 1
ATOM 1221 O O . LEU A 1 162 ? -18.927 -27.560 0.251 1.00 80.12 162 LEU A O 1
ATOM 1225 N N . ARG A 1 163 ? -17.721 -25.704 0.623 1.00 76.50 163 ARG A N 1
ATOM 1226 C CA . ARG A 1 163 ? -18.808 -24.981 1.286 1.00 76.50 163 ARG A CA 1
ATOM 1227 C C . ARG A 1 163 ? -19.938 -24.746 0.260 1.00 76.50 163 ARG A C 1
ATOM 1229 O O . ARG A 1 163 ? -19.633 -24.261 -0.825 1.00 76.50 163 ARG A O 1
ATOM 1236 N N . PRO A 1 164 ? -21.215 -25.056 0.574 1.00 80.31 164 PRO A N 1
ATOM 1237 C CA . PRO A 1 164 ? -22.323 -24.918 -0.385 1.00 80.31 164 PRO A CA 1
ATOM 1238 C C . PRO A 1 164 ? -22.570 -23.493 -0.893 1.00 80.31 164 PRO A C 1
ATOM 1240 O O . PRO A 1 164 ? -23.216 -23.315 -1.916 1.00 80.31 164 PRO A O 1
ATOM 1243 N N . ASP A 1 165 ? -22.073 -22.500 -0.159 1.00 79.00 165 ASP A N 1
ATOM 1244 C CA . ASP A 1 165 ? -22.203 -21.078 -0.471 1.00 79.00 165 ASP A CA 1
ATOM 1245 C C . ASP A 1 165 ? -20.803 -20.443 -0.418 1.00 79.00 165 ASP A C 1
ATOM 1247 O O . ASP A 1 165 ? -20.379 -19.959 0.637 1.00 79.00 165 ASP A O 1
ATOM 1251 N N . PRO A 1 166 ? -19.994 -20.620 -1.476 1.00 79.38 166 PRO A N 1
ATOM 1252 C CA . PRO A 1 166 ? -18.635 -20.103 -1.517 1.00 79.38 166 PRO A CA 1
ATOM 1253 C C . PRO A 1 166 ? -18.622 -18.574 -1.642 1.00 79.38 166 PRO A C 1
ATOM 1255 O O . PRO A 1 166 ? -19.535 -17.965 -2.195 1.00 79.38 166 PRO A O 1
ATOM 1258 N N . ILE A 1 167 ? -17.537 -17.953 -1.176 1.00 74.75 167 ILE A N 1
ATOM 1259 C CA . ILE A 1 167 ? -17.245 -16.550 -1.484 1.00 74.75 167 ILE A CA 1
ATOM 1260 C C . ILE A 1 167 ? -16.920 -16.475 -2.984 1.00 74.75 167 ILE A C 1
ATOM 1262 O O . ILE A 1 167 ? -15.951 -17.078 -3.439 1.00 74.75 167 ILE A O 1
ATOM 1266 N N . MET A 1 168 ? -17.754 -15.766 -3.739 1.00 77.81 168 MET A N 1
ATOM 1267 C CA . MET A 1 168 ? -17.682 -15.599 -5.195 1.00 77.81 168 MET A CA 1
ATOM 1268 C C . MET A 1 168 ? -17.012 -14.289 -5.612 1.00 77.81 168 MET A C 1
ATOM 1270 O O . MET A 1 168 ? -16.441 -14.204 -6.693 1.00 77.81 168 MET A O 1
ATOM 1274 N N . ASP A 1 169 ? -17.083 -13.274 -4.758 1.00 71.88 169 ASP A N 1
ATOM 1275 C CA . ASP A 1 169 ? -16.481 -11.963 -4.953 1.00 71.88 169 ASP A CA 1
ATOM 1276 C C . ASP A 1 169 ? -15.878 -11.517 -3.618 1.00 71.88 169 ASP A C 1
ATOM 1278 O O . ASP A 1 169 ? -16.550 -10.853 -2.823 1.00 71.88 169 ASP A O 1
ATOM 1282 N N . PRO A 1 170 ? -14.629 -11.921 -3.320 1.00 69.81 170 PRO A N 1
ATOM 1283 C CA . PRO A 1 170 ? -13.981 -11.559 -2.070 1.00 69.81 170 PRO A CA 1
ATOM 1284 C C . PRO A 1 170 ? -13.945 -10.049 -1.849 1.00 69.81 170 PRO A C 1
ATOM 1286 O O . PRO A 1 170 ? -14.185 -9.609 -0.737 1.00 69.81 170 PRO A O 1
ATOM 1289 N N . SER A 1 171 ? -13.736 -9.244 -2.891 1.00 63.69 171 SER A N 1
ATOM 1290 C CA . SER A 1 171 ? -13.668 -7.785 -2.772 1.00 63.69 171 SER A CA 1
ATOM 1291 C C . SER A 1 171 ? -14.979 -7.162 -2.279 1.00 63.69 171 SER A C 1
ATOM 1293 O O . SER A 1 171 ? -14.951 -6.138 -1.602 1.00 63.69 171 SER A O 1
ATOM 1295 N N . ARG A 1 172 ? -16.130 -7.767 -2.604 1.00 61.28 172 ARG A N 1
ATOM 1296 C CA . ARG A 1 172 ? -17.457 -7.293 -2.167 1.00 61.28 172 ARG A CA 1
ATOM 1297 C C . ARG A 1 172 ? -18.007 -8.017 -0.944 1.00 61.28 172 ARG A C 1
ATOM 1299 O O . ARG A 1 172 ? -18.807 -7.442 -0.212 1.00 61.28 172 ARG A O 1
ATOM 1306 N N . GLN A 1 173 ? -17.659 -9.287 -0.771 1.00 60.94 173 GLN A N 1
ATOM 1307 C CA . GLN A 1 173 ? -18.222 -10.162 0.263 1.00 60.94 173 GLN A CA 1
ATOM 1308 C C . GLN A 1 173 ? -17.322 -10.268 1.492 1.00 60.94 173 GLN A C 1
ATOM 1310 O O . GLN A 1 173 ? -17.815 -10.493 2.594 1.00 60.94 173 GLN A O 1
ATOM 1315 N N . VAL A 1 174 ? -16.017 -10.083 1.314 1.00 61.16 174 VAL A N 1
ATOM 1316 C CA . VAL A 1 174 ? -15.073 -9.856 2.401 1.00 61.16 174 VAL A CA 1
ATOM 1317 C C . VAL A 1 174 ? -14.848 -8.355 2.441 1.00 61.16 174 VAL A C 1
ATOM 1319 O O . VAL A 1 174 ? -14.044 -7.807 1.690 1.00 61.16 174 VAL A O 1
ATOM 1322 N N . LEU A 1 175 ? -15.586 -7.666 3.313 1.00 51.25 175 LEU A N 1
ATOM 1323 C CA . LEU A 1 175 ? -15.200 -6.310 3.672 1.00 51.25 175 LEU A CA 1
ATOM 1324 C C . LEU A 1 175 ? -13.810 -6.408 4.313 1.00 51.25 175 LEU A C 1
ATOM 1326 O O . LEU A 1 175 ? -13.677 -6.784 5.476 1.00 51.25 175 LEU A O 1
ATOM 1330 N N . PHE A 1 176 ? -12.770 -6.052 3.557 1.00 47.47 176 PHE A N 1
ATOM 1331 C CA . PHE A 1 176 ? -11.496 -5.616 4.118 1.00 47.47 176 PHE A CA 1
ATOM 1332 C C . PHE A 1 176 ? -11.727 -4.265 4.812 1.00 47.47 176 PHE A C 1
ATOM 1334 O O . PHE A 1 176 ? -11.225 -3.227 4.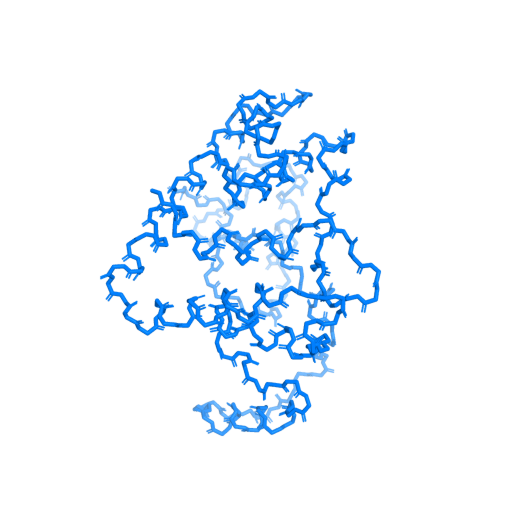393 1.00 47.47 176 PHE A O 1
ATOM 1341 N N . THR A 1 177 ? -12.542 -4.249 5.869 1.00 43.50 177 THR A N 1
ATOM 1342 C CA . THR A 1 177 ? -12.488 -3.168 6.848 1.00 43.50 177 THR A CA 1
ATOM 1343 C C . THR A 1 177 ? -11.212 -3.382 7.628 1.00 43.50 177 THR A C 1
ATOM 1345 O O . THR A 1 177 ? -11.043 -4.391 8.309 1.00 43.50 177 THR A O 1
ATOM 1348 N N . SER A 1 178 ? -10.297 -2.445 7.454 1.00 44.06 178 SER A N 1
ATOM 1349 C CA . SER A 1 178 ? -9.003 -2.369 8.103 1.00 44.06 178 SER A CA 1
ATOM 1350 C C . SER A 1 178 ? -8.991 -2.855 9.564 1.00 44.06 178 SER A C 1
ATOM 1352 O O . SER A 1 178 ? -9.682 -2.321 10.429 1.00 44.06 178 SER A O 1
ATOM 1354 N N . ASN A 1 179 ? -8.081 -3.799 9.796 1.00 51.62 179 ASN A N 1
ATOM 1355 C CA . ASN A 1 179 ? -7.176 -3.962 10.940 1.00 51.62 179 ASN A CA 1
ATOM 1356 C C . ASN A 1 179 ? -7.678 -4.473 12.291 1.00 51.62 179 ASN A C 1
ATOM 1358 O O . ASN A 1 179 ? -6.827 -4.865 13.086 1.00 51.62 179 ASN A O 1
ATOM 1362 N N . VAL A 1 180 ? -8.981 -4.568 12.562 1.00 58.97 180 VAL A N 1
ATOM 1363 C CA . VAL A 1 180 ? -9.444 -5.306 13.749 1.00 58.97 180 VAL A CA 1
ATOM 1364 C C . VAL A 1 180 ? -10.670 -6.140 13.420 1.00 58.97 180 VAL A C 1
ATOM 1366 O O . VAL A 1 180 ? -11.756 -5.625 13.167 1.00 58.97 180 VAL A O 1
ATOM 1369 N N . LEU A 1 181 ? -10.495 -7.456 13.471 1.00 69.25 181 LEU A N 1
ATOM 1370 C CA . LEU A 1 181 ? -11.599 -8.403 13.493 1.00 69.25 181 LEU A CA 1
ATOM 1371 C C . LEU A 1 181 ? -12.188 -8.384 14.900 1.00 69.25 181 LEU A C 1
ATOM 1373 O O . LEU A 1 181 ? -11.571 -8.905 15.818 1.00 69.25 181 LEU A O 1
ATOM 1377 N N . LEU A 1 182 ? -13.346 -7.761 15.097 1.00 73.81 182 LEU A N 1
ATOM 1378 C CA . LEU A 1 182 ? -14.020 -7.780 16.394 1.00 73.81 182 LEU A CA 1
ATOM 1379 C C . LEU A 1 182 ? -14.902 -9.025 16.521 1.00 73.81 182 LEU A C 1
ATOM 1381 O O . LEU A 1 182 ? -15.599 -9.400 15.580 1.00 73.81 182 LEU A O 1
ATOM 1385 N N . THR A 1 183 ? -14.893 -9.658 17.691 1.00 81.75 183 THR A N 1
ATOM 1386 C CA . THR A 1 183 ? -15.796 -10.767 18.031 1.00 81.75 183 THR A CA 1
ATOM 1387 C C . THR A 1 183 ? -16.548 -10.488 19.328 1.00 81.75 183 THR A C 1
ATOM 1389 O O . THR A 1 183 ? -16.245 -9.535 20.053 1.00 81.75 183 THR A O 1
ATOM 1392 N N . VAL A 1 184 ? -17.552 -11.316 19.613 1.00 88.25 184 VAL A N 1
ATOM 1393 C CA . VAL A 1 184 ? -18.354 -11.226 20.834 1.00 88.25 184 VAL A CA 1
ATOM 1394 C C . VAL A 1 184 ? -17.463 -11.253 22.088 1.00 88.25 184 VAL A C 1
ATOM 1396 O O . VAL A 1 184 ? -16.401 -11.890 22.076 1.00 88.25 184 VAL A O 1
ATOM 1399 N N . PRO A 1 185 ? -17.861 -10.565 23.174 1.00 87.25 185 PRO A N 1
ATOM 1400 C CA . PRO A 1 185 ? -17.099 -10.553 24.416 1.00 87.25 185 PRO A CA 1
ATOM 1401 C C . PRO A 1 185 ? -16.826 -11.958 24.957 1.00 87.25 185 PRO A C 1
ATOM 1403 O O . PRO A 1 185 ? -17.561 -12.916 24.708 1.00 87.25 185 PRO A O 1
ATOM 1406 N N . SER A 1 186 ? -15.756 -12.078 25.740 1.00 82.19 186 SER A N 1
ATOM 1407 C CA . SER A 1 186 ? -15.461 -13.308 26.473 1.00 82.19 186 SER A CA 1
ATOM 1408 C C . SER A 1 186 ? -16.631 -13.700 27.372 1.00 82.19 186 SER A C 1
ATOM 1410 O O . SER A 1 186 ? -17.218 -12.846 28.024 1.00 82.19 186 SER A O 1
ATOM 1412 N N . SER A 1 187 ? -16.873 -15.003 27.543 1.00 80.25 187 SER A N 1
ATOM 1413 C CA . SER A 1 187 ? -17.815 -15.519 28.556 1.00 80.25 187 SER A CA 1
ATOM 1414 C C . SER A 1 187 ? -17.523 -15.037 29.987 1.00 80.25 187 SER A C 1
ATOM 1416 O O . SER A 1 187 ? -18.372 -15.161 30.864 1.00 80.25 187 SER A O 1
ATOM 1418 N N . LYS A 1 188 ? -16.323 -14.495 30.234 1.00 81.69 188 LYS A N 1
ATOM 1419 C CA . LYS A 1 188 ? -15.907 -13.903 31.512 1.00 81.69 188 LYS A CA 1
ATOM 1420 C C . LYS A 1 188 ? -16.306 -12.430 31.683 1.00 81.69 188 LYS A C 1
ATOM 1422 O O . LYS A 1 188 ? -16.157 -11.920 32.786 1.00 81.69 188 LYS A O 1
ATOM 1427 N N . HIS A 1 189 ? -16.768 -11.767 30.624 1.00 81.94 189 HIS A N 1
ATOM 1428 C CA . HIS A 1 189 ? -17.161 -10.358 30.615 1.00 81.94 189 HIS A CA 1
ATOM 1429 C C . HIS A 1 189 ? -18.602 -10.240 30.102 1.00 81.94 189 HIS A C 1
ATOM 1431 O O . HIS A 1 189 ? -18.822 -10.326 28.891 1.00 81.94 189 HIS A O 1
ATOM 1437 N N . PRO A 1 190 ? -19.587 -10.086 31.004 1.00 86.50 190 PRO A N 1
ATOM 1438 C CA . PRO A 1 190 ? -20.985 -9.921 30.624 1.00 86.50 190 PRO A CA 1
ATOM 1439 C C . PRO A 1 190 ? -21.171 -8.713 29.698 1.00 86.50 190 PRO A C 1
ATOM 1441 O O . PRO A 1 190 ? -20.590 -7.651 29.925 1.00 86.50 190 PRO A O 1
ATOM 1444 N N . ILE A 1 191 ? -21.994 -8.861 28.655 1.00 88.19 191 ILE A N 1
ATOM 1445 C CA . ILE A 1 191 ? -22.281 -7.778 27.695 1.00 88.19 191 ILE A CA 1
ATOM 1446 C C . ILE A 1 191 ? -22.952 -6.596 28.408 1.00 88.19 191 ILE A C 1
ATOM 1448 O O . ILE A 1 191 ? -22.757 -5.436 28.045 1.00 88.19 191 ILE A O 1
ATOM 1452 N N . GLU A 1 192 ? -23.729 -6.894 29.444 1.00 87.06 192 GLU A N 1
ATOM 1453 C CA . GLU A 1 192 ? -24.450 -5.941 30.276 1.00 87.06 192 GLU A CA 1
ATOM 1454 C C . GLU A 1 192 ? -23.509 -4.963 30.992 1.00 87.06 192 GLU A C 1
ATOM 1456 O O . GLU A 1 192 ? -23.867 -3.794 31.162 1.00 87.06 192 GLU A O 1
ATOM 1461 N N . ASP A 1 193 ? -22.301 -5.418 31.334 1.00 87.69 193 ASP A N 1
ATOM 1462 C CA . ASP A 1 193 ? -21.294 -4.654 32.077 1.00 87.69 193 ASP A CA 1
ATOM 1463 C C . ASP A 1 193 ? -20.449 -3.745 31.170 1.00 87.69 193 ASP A C 1
ATOM 1465 O O . ASP A 1 193 ? -19.676 -2.913 31.650 1.00 87.69 193 ASP A O 1
ATOM 1469 N N . LEU A 1 194 ? -20.599 -3.867 29.848 1.00 86.25 194 LEU A N 1
ATOM 1470 C CA . LEU A 1 194 ? -19.883 -3.029 28.897 1.00 86.25 194 LEU A CA 1
ATOM 1471 C C . LEU A 1 194 ? -20.444 -1.604 28.889 1.00 86.25 194 LEU A C 1
ATOM 1473 O O . LEU A 1 194 ? -21.657 -1.387 28.811 1.00 86.25 194 LEU A O 1
ATOM 1477 N N . ALA A 1 195 ? -19.547 -0.617 28.876 1.00 89.12 195 ALA A N 1
ATOM 1478 C CA . ALA A 1 195 ? -19.874 0.809 28.823 1.00 89.12 195 ALA A CA 1
ATOM 1479 C C . ALA A 1 195 ? -20.310 1.279 27.414 1.00 89.12 195 ALA A C 1
ATOM 1481 O O . ALA A 1 195 ? -19.901 2.342 26.947 1.00 89.12 195 ALA A O 1
ATOM 1482 N N . TYR A 1 196 ? -21.133 0.483 26.725 1.00 87.44 196 TYR A N 1
ATOM 1483 C CA . TYR A 1 196 ? -21.654 0.771 25.388 1.00 87.44 196 TYR A CA 1
ATOM 1484 C C . TYR A 1 196 ? -23.151 1.126 25.423 1.00 87.44 196 TYR A C 1
ATOM 1486 O O . TYR A 1 196 ? -23.869 0.717 26.342 1.00 87.44 196 TYR A O 1
ATOM 1494 N N . PRO A 1 197 ? -23.663 1.872 24.423 1.00 93.00 197 PRO A N 1
ATOM 1495 C CA . PRO A 1 197 ? -25.088 2.179 24.316 1.00 93.00 197 PRO A CA 1
ATOM 1496 C C . PRO A 1 197 ? -25.967 0.920 24.298 1.00 93.00 197 PRO A C 1
ATOM 1498 O O . PRO A 1 197 ? -25.564 -0.116 23.770 1.00 93.00 197 PRO A O 1
ATOM 1501 N N . GLN A 1 198 ? -27.205 1.025 24.803 1.00 90.19 198 GLN A N 1
ATOM 1502 C CA . GLN A 1 198 ? -28.136 -0.113 24.879 1.00 90.19 198 GLN A CA 1
ATOM 1503 C C . GLN A 1 198 ? -28.325 -0.816 23.531 1.00 90.19 198 GLN A C 1
ATOM 1505 O O . GLN A 1 198 ? -28.217 -2.033 23.473 1.00 90.19 198 GLN A O 1
ATOM 1510 N N . ALA A 1 199 ? -28.508 -0.049 22.454 1.00 91.44 199 ALA A N 1
ATOM 1511 C CA . ALA A 1 199 ? -28.670 -0.600 21.110 1.00 91.44 199 ALA A CA 1
ATOM 1512 C C . ALA A 1 199 ? -27.489 -1.498 20.695 1.00 91.44 199 ALA A C 1
ATOM 1514 O O . ALA A 1 199 ? -27.697 -2.575 20.153 1.00 91.44 199 ALA A O 1
ATOM 1515 N N . MET A 1 200 ? -26.255 -1.104 21.024 1.00 89.38 200 MET A N 1
ATOM 1516 C CA . MET A 1 200 ? -25.063 -1.896 20.712 1.00 89.38 200 MET A CA 1
ATOM 1517 C C . MET A 1 200 ? -24.992 -3.175 21.554 1.00 89.38 200 MET A C 1
ATOM 1519 O O . MET A 1 200 ? -24.601 -4.223 21.051 1.00 89.38 200 MET A O 1
ATOM 1523 N N . ARG A 1 201 ? -25.394 -3.118 22.829 1.00 91.06 201 ARG A N 1
ATOM 1524 C CA . ARG A 1 201 ? -25.475 -4.310 23.690 1.00 91.06 201 ARG A CA 1
ATOM 1525 C C . ARG A 1 201 ? -26.534 -5.294 23.196 1.00 91.06 201 ARG A C 1
ATOM 1527 O O . ARG A 1 201 ? -26.276 -6.494 23.173 1.00 91.06 201 ARG A O 1
ATOM 1534 N N . ASP A 1 202 ? -27.679 -4.793 22.741 1.00 91.19 202 ASP A N 1
ATOM 1535 C CA . ASP A 1 202 ? -28.734 -5.615 22.143 1.00 91.19 202 ASP A CA 1
ATOM 1536 C C . ASP A 1 202 ? -28.243 -6.286 20.847 1.00 91.19 202 ASP A C 1
ATOM 1538 O O . ASP A 1 202 ? -28.493 -7.472 20.621 1.00 91.19 202 ASP A O 1
ATOM 1542 N N . ASP A 1 203 ? -27.487 -5.557 20.020 1.00 89.38 203 ASP A N 1
ATOM 1543 C CA . ASP A 1 203 ? -26.857 -6.099 18.815 1.00 89.38 203 ASP A CA 1
ATOM 1544 C C . ASP A 1 203 ? -25.839 -7.203 19.150 1.00 89.38 203 ASP A C 1
ATOM 1546 O O . ASP A 1 203 ? -25.860 -8.263 18.520 1.00 89.38 203 ASP A O 1
ATOM 1550 N N . LEU A 1 204 ? -25.004 -7.004 20.178 1.00 88.94 204 LEU A N 1
ATOM 1551 C CA . LEU A 1 204 ? -24.045 -8.008 20.657 1.00 88.94 204 LEU A CA 1
ATOM 1552 C C . LEU A 1 204 ? -24.735 -9.267 21.187 1.00 88.94 204 LEU A C 1
ATOM 1554 O O . LEU A 1 204 ? -24.293 -10.373 20.882 1.00 88.94 204 LEU A O 1
ATOM 1558 N N . LEU A 1 205 ? -25.831 -9.109 21.935 1.00 89.50 205 LEU A N 1
ATOM 1559 C CA . LEU A 1 205 ? -26.622 -10.229 22.447 1.00 89.50 205 LEU A CA 1
ATOM 1560 C C . LEU A 1 205 ? -27.235 -11.057 21.312 1.00 89.50 205 LEU A C 1
ATOM 1562 O O . LEU A 1 205 ? -27.227 -12.290 21.367 1.00 89.50 205 LEU A O 1
ATOM 1566 N N . ARG A 1 206 ? -27.728 -10.401 20.254 1.00 88.31 206 ARG A N 1
ATOM 1567 C CA . ARG A 1 206 ? -28.191 -11.113 19.053 1.00 88.31 206 ARG A CA 1
ATOM 1568 C C . ARG A 1 206 ? -27.044 -11.865 18.387 1.00 88.31 206 ARG A C 1
ATOM 1570 O O . ARG A 1 206 ? -27.195 -13.057 18.141 1.00 88.31 206 ARG A O 1
ATOM 1577 N N . ALA A 1 207 ? -25.895 -11.215 18.202 1.00 86.19 207 ALA A N 1
ATOM 1578 C CA . ALA A 1 207 ? -24.721 -11.824 17.582 1.00 86.19 207 ALA A CA 1
ATOM 1579 C C . ALA A 1 207 ? -24.186 -13.038 18.368 1.00 86.19 207 ALA A C 1
ATOM 1581 O O . ALA A 1 207 ? -23.778 -14.021 17.759 1.00 86.19 207 ALA A O 1
ATOM 1582 N N . THR A 1 208 ? -24.247 -13.041 19.709 1.00 84.81 208 THR A N 1
ATOM 1583 C CA . THR A 1 208 ? -23.897 -14.233 20.515 1.00 84.81 208 THR A CA 1
ATOM 1584 C C . THR A 1 208 ? -24.808 -15.435 20.273 1.00 84.81 208 THR A C 1
ATOM 1586 O O . THR A 1 208 ? -24.393 -16.568 20.514 1.00 84.81 208 THR A O 1
ATOM 1589 N N . GLY A 1 209 ? -26.046 -15.208 19.825 1.00 82.81 209 GLY A N 1
ATOM 1590 C CA . GLY A 1 209 ? -26.985 -16.271 19.465 1.00 82.81 209 GLY A CA 1
ATOM 1591 C C . GLY A 1 209 ? -26.814 -16.787 18.035 1.00 82.81 209 GLY A C 1
ATOM 1592 O O . GLY A 1 209 ? -27.435 -17.787 17.670 1.00 82.81 209 GLY A O 1
ATOM 1593 N N . GLU A 1 210 ? -25.997 -16.123 17.218 1.00 84.69 210 GLU A N 1
ATOM 1594 C CA . GLU A 1 210 ? -25.750 -16.522 15.840 1.00 84.69 210 GLU A CA 1
ATOM 1595 C C . GLU A 1 210 ? -24.721 -17.651 15.775 1.00 84.69 210 GLU A C 1
ATOM 1597 O O . GLU A 1 210 ? -23.732 -17.698 16.508 1.00 84.69 210 GLU A O 1
ATOM 1602 N N . HIS A 1 211 ? -24.942 -18.594 14.863 1.00 79.44 211 HIS A N 1
ATOM 1603 C CA . HIS A 1 211 ? -23.964 -19.641 14.614 1.00 79.44 211 HIS A CA 1
ATOM 1604 C C . HIS A 1 211 ? -22.759 -19.039 13.889 1.00 79.44 211 HIS A C 1
ATOM 1606 O O . HIS A 1 211 ? -22.906 -18.555 12.769 1.00 79.44 211 HIS A O 1
ATOM 1612 N N . GLN A 1 212 ? -21.560 -19.126 14.469 1.00 71.06 212 GLN A N 1
ATOM 1613 C CA . GLN A 1 212 ? -20.344 -18.660 13.803 1.00 71.06 212 GLN A CA 1
ATOM 1614 C C . GLN A 1 212 ? -20.114 -19.438 12.501 1.00 71.06 212 GLN A C 1
ATOM 1616 O O . GLN A 1 212 ? -19.973 -20.661 12.488 1.00 71.06 212 GLN A O 1
ATOM 1621 N N . ILE A 1 213 ? -20.108 -18.717 11.382 1.00 67.81 213 ILE A N 1
ATOM 1622 C CA . ILE A 1 213 ? -20.050 -19.311 10.042 1.00 67.81 213 ILE A CA 1
ATOM 1623 C C . ILE A 1 213 ? -18.619 -19.360 9.495 1.00 67.81 213 ILE A C 1
ATOM 1625 O O . ILE A 1 213 ? -18.271 -20.263 8.733 1.00 67.81 213 ILE A O 1
ATOM 1629 N N . PHE A 1 214 ? -17.793 -18.395 9.894 1.00 68.19 214 PHE A N 1
ATOM 1630 C CA . PHE A 1 214 ? -16.431 -18.212 9.411 1.00 68.19 214 PHE A CA 1
ATOM 1631 C C . PHE A 1 214 ? -15.470 -18.113 10.594 1.00 68.19 214 PHE A C 1
ATOM 1633 O O . PHE A 1 214 ? -15.792 -17.522 11.628 1.00 68.19 214 PHE A O 1
ATOM 1640 N N . TRP A 1 215 ? -14.292 -18.710 10.440 1.00 63.62 215 TRP A N 1
ATOM 1641 C CA . TRP A 1 215 ? -13.202 -18.602 11.401 1.00 63.62 215 TRP A CA 1
ATOM 1642 C C . TRP A 1 215 ? -12.221 -17.573 10.878 1.00 63.62 215 TRP A C 1
ATOM 1644 O O . TRP A 1 215 ? -11.719 -17.703 9.763 1.00 63.62 215 TRP A O 1
ATOM 1654 N N . TYR A 1 216 ? -11.987 -16.551 11.686 1.00 67.75 216 TYR A N 1
ATOM 1655 C CA . TYR A 1 216 ? -11.008 -15.524 11.394 1.00 67.75 216 TYR A CA 1
ATOM 1656 C C . TYR A 1 216 ? -9.797 -15.734 12.289 1.00 67.75 216 TYR A C 1
ATOM 1658 O O . TYR A 1 216 ? -9.935 -16.197 13.424 1.00 67.75 216 TYR A O 1
ATOM 1666 N N . ASP A 1 217 ? -8.622 -15.415 11.767 1.00 59.00 217 ASP A N 1
ATOM 1667 C CA . ASP A 1 217 ? -7.399 -15.442 12.551 1.00 59.00 217 ASP A CA 1
ATOM 1668 C C . ASP A 1 217 ? -7.330 -14.178 13.427 1.00 59.00 217 ASP A C 1
ATOM 1670 O O . ASP A 1 217 ? -7.607 -13.079 12.952 1.00 59.00 217 ASP A O 1
ATOM 1674 N N . HIS A 1 218 ? -7.012 -14.345 14.712 1.00 69.06 218 HIS A N 1
ATOM 1675 C CA . HIS A 1 218 ? -6.864 -13.265 15.704 1.00 69.06 218 HIS A CA 1
ATOM 1676 C C . HIS A 1 218 ? -8.038 -12.261 15.860 1.00 69.06 218 HIS A C 1
ATOM 1678 O O . HIS A 1 218 ? -7.806 -11.049 15.845 1.00 69.06 218 HIS A O 1
ATOM 1684 N N . PRO A 1 219 ? -9.299 -12.693 16.076 1.00 77.38 219 PRO A N 1
ATOM 1685 C CA . PRO A 1 219 ? -10.357 -11.751 16.411 1.00 77.38 219 PRO A CA 1
ATOM 1686 C C . PRO A 1 219 ? -10.179 -11.182 17.832 1.00 77.38 219 PRO A C 1
ATOM 1688 O O . PRO A 1 219 ? -10.021 -11.926 18.801 1.00 77.38 219 PRO A O 1
ATOM 1691 N N . ILE A 1 220 ? -10.248 -9.860 17.966 1.00 79.50 220 ILE A N 1
ATOM 1692 C CA . ILE A 1 220 ? -10.235 -9.129 19.233 1.00 79.50 220 ILE A CA 1
ATOM 1693 C C . ILE A 1 220 ? -11.642 -9.150 19.835 1.00 79.50 220 ILE A C 1
ATOM 1695 O O . ILE A 1 220 ? -12.622 -8.749 19.209 1.00 79.50 220 ILE A O 1
ATOM 1699 N N . GLN A 1 221 ? -11.761 -9.629 21.069 1.00 86.56 221 GLN A N 1
ATOM 1700 C CA . GLN A 1 221 ? -13.034 -9.632 21.787 1.00 86.56 221 GLN A CA 1
ATOM 1701 C C . GLN A 1 221 ? -13.435 -8.204 22.156 1.00 86.56 221 GLN A C 1
ATOM 1703 O O . GLN A 1 221 ? -12.631 -7.442 22.686 1.00 86.56 221 GLN A O 1
ATOM 1708 N N . ILE A 1 222 ? -14.690 -7.837 21.914 1.00 84.12 222 ILE A N 1
ATOM 1709 C CA . ILE A 1 222 ? -15.20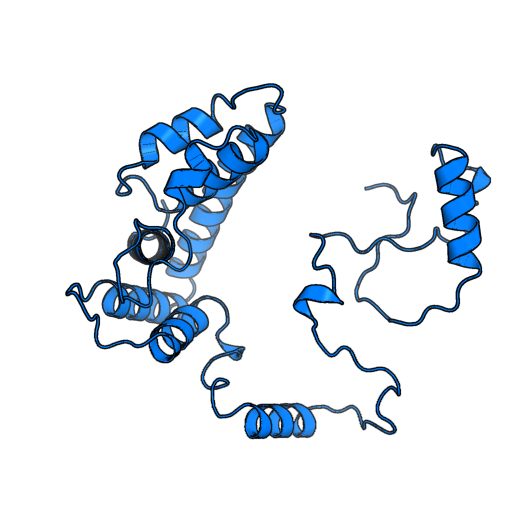9 -6.535 22.341 1.00 84.12 222 ILE A CA 1
ATOM 1710 C C . ILE A 1 222 ? -15.140 -6.432 23.875 1.00 84.12 222 ILE A C 1
ATOM 1712 O O . ILE A 1 222 ? -15.563 -7.347 24.583 1.00 84.12 222 ILE A O 1
ATOM 1716 N N . GLY A 1 223 ? -14.605 -5.316 24.381 1.00 79.06 223 GLY A N 1
ATOM 1717 C CA . GLY A 1 223 ? -14.469 -5.043 25.817 1.00 79.06 223 GLY A CA 1
ATOM 1718 C C . GLY A 1 223 ? -13.141 -5.460 26.460 1.00 79.06 223 GLY A C 1
ATOM 1719 O O . GLY A 1 223 ? -13.014 -5.337 27.674 1.00 79.06 223 GLY A O 1
ATOM 1720 N N . VAL A 1 224 ? -12.158 -5.939 25.690 1.00 77.56 224 VAL A N 1
ATOM 1721 C CA . VAL A 1 224 ? -10.792 -6.151 26.207 1.00 77.56 224 VAL A CA 1
ATOM 1722 C C . VAL A 1 224 ? -10.031 -4.827 26.303 1.00 77.56 224 VAL A C 1
ATOM 1724 O O . VAL A 1 224 ? -10.217 -3.940 25.469 1.00 77.56 224 VAL A O 1
ATOM 1727 N N . GLU A 1 225 ? -9.187 -4.687 27.328 1.00 70.06 225 GLU A N 1
ATOM 1728 C CA . GLU A 1 225 ? -8.287 -3.535 27.454 1.00 70.06 225 GLU A CA 1
ATOM 1729 C C . GLU A 1 225 ? -7.210 -3.568 26.341 1.00 70.06 225 GLU A C 1
ATOM 1731 O O . GLU A 1 225 ? -6.753 -4.667 26.008 1.00 70.06 225 GLU A O 1
ATOM 1736 N N . PRO A 1 226 ? -6.838 -2.412 25.746 1.00 58.34 226 PRO A N 1
ATOM 1737 C CA . PRO A 1 226 ? -5.811 -2.321 24.699 1.00 58.34 226 PRO A CA 1
ATOM 1738 C C . PRO A 1 226 ? -4.403 -2.738 25.140 1.00 58.34 226 PRO A C 1
ATOM 1740 O O . PRO A 1 226 ? -4.028 -2.441 26.298 1.00 58.34 226 PRO A O 1
#

Radius of gyration: 22.45 Å; chains: 1; bounding box: 50×55×57 Å

Foldseek 3Di:
DAPLLQLLLLCFCAPDDDPPALDNVDPLVVQCVDPPQVSVLVSLLSQCLSPPVRPCNVVSLVCLCPGPDPDDVVVSVVSVVVSVVVRVVNVVCCVVPVPLVVLSNVLSVLSPCDDPCSVDDNVNNVLSVCVNVPVLCHPCVVCVVVSVVVVVVPDPDDDPDDDPDDDPDCPVPVPPPDDAQEDAADPVDQLVNDPDDPVVSVVSVVRVVDDDDDDDPDHDYPPDDD